Protein AF-A0A962T786-F1 (afdb_monomer_lite)

Structure (mmCIF, N/CA/C/O backbone):
data_AF-A0A962T786-F1
#
_entry.id   AF-A0A962T786-F1
#
loop_
_atom_site.group_PDB
_atom_site.id
_atom_site.type_symbol
_atom_site.label_atom_id
_atom_site.label_alt_id
_atom_site.label_comp_id
_atom_site.label_asym_id
_atom_site.label_entity_id
_atom_site.label_seq_id
_atom_site.pdbx_PDB_ins_code
_atom_site.Cartn_x
_atom_site.Cartn_y
_atom_site.Cartn_z
_atom_site.occupancy
_atom_site.B_iso_or_equiv
_atom_site.auth_seq_id
_atom_site.auth_comp_id
_atom_site.auth_asym_id
_atom_site.auth_atom_id
_atom_site.pdbx_PDB_model_num
ATOM 1 N N . MET A 1 1 ? -5.758 5.967 -31.162 1.00 47.50 1 MET A N 1
ATOM 2 C CA . MET A 1 1 ? -6.712 7.048 -30.849 1.00 47.50 1 MET A CA 1
ATOM 3 C C . MET A 1 1 ? -7.647 6.447 -29.820 1.00 47.50 1 MET A C 1
ATOM 5 O O . MET A 1 1 ? -8.356 5.519 -30.184 1.00 47.50 1 MET A O 1
ATOM 9 N N . LEU A 1 2 ? -7.515 6.816 -28.543 1.00 61.25 2 LEU A N 1
ATOM 10 C CA . LEU A 1 2 ? -8.457 6.356 -27.518 1.00 61.25 2 LEU A CA 1
ATOM 11 C C . LEU A 1 2 ? -9.846 6.877 -27.909 1.00 61.25 2 LEU A C 1
ATOM 13 O O . LEU A 1 2 ? -9.964 8.025 -28.340 1.00 61.25 2 LEU A O 1
ATOM 17 N N . ASP A 1 3 ? -10.851 6.008 -27.860 1.00 83.31 3 ASP A N 1
ATOM 18 C CA . ASP A 1 3 ? -12.242 6.372 -28.120 1.00 83.31 3 ASP A CA 1
ATOM 19 C C . ASP A 1 3 ? -12.666 7.397 -27.059 1.00 83.31 3 ASP A C 1
ATOM 21 O O . ASP A 1 3 ? -12.516 7.144 -25.864 1.00 83.31 3 ASP A O 1
ATOM 25 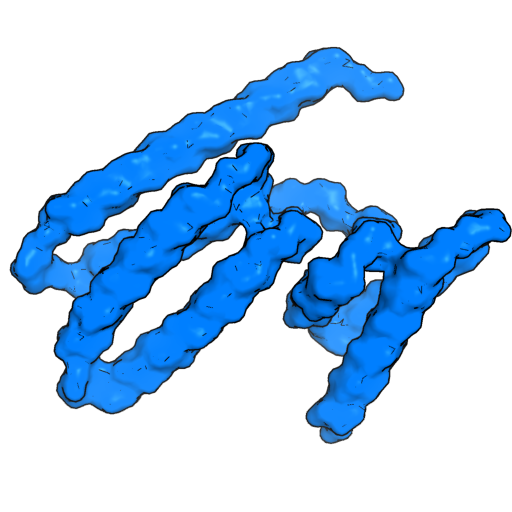N N . GLU A 1 4 ? -13.149 8.566 -27.480 1.00 84.38 4 GLU A N 1
ATOM 26 C CA . GLU A 1 4 ? -13.618 9.633 -26.582 1.00 84.38 4 GLU A CA 1
ATOM 27 C C . GLU A 1 4 ? -14.680 9.102 -25.605 1.00 84.38 4 GLU A C 1
ATOM 29 O O . GLU A 1 4 ? -14.729 9.502 -24.445 1.00 84.38 4 GLU A O 1
ATOM 34 N N . THR A 1 5 ? -15.451 8.106 -26.046 1.00 87.94 5 THR A N 1
ATOM 35 C CA . THR A 1 5 ? -16.419 7.378 -25.223 1.00 87.94 5 THR A CA 1
ATOM 36 C C . THR A 1 5 ? -15.743 6.578 -24.109 1.00 87.94 5 THR A C 1
ATOM 38 O O . THR A 1 5 ? -16.203 6.603 -22.972 1.00 87.94 5 THR A O 1
ATOM 41 N N . ALA A 1 6 ? -14.640 5.886 -24.410 1.00 88.12 6 ALA A N 1
ATOM 42 C CA . ALA A 1 6 ? -13.915 5.084 -23.427 1.00 88.12 6 ALA A CA 1
ATOM 43 C C . ALA A 1 6 ? -13.277 5.969 -22.349 1.00 88.12 6 ALA A C 1
ATOM 45 O O . ALA A 1 6 ? -13.349 5.639 -21.171 1.00 88.12 6 ALA A O 1
ATOM 46 N N . LEU A 1 7 ? -12.726 7.123 -22.740 1.00 87.38 7 LEU A N 1
ATOM 47 C CA . LEU A 1 7 ? -12.177 8.091 -21.790 1.00 87.38 7 LEU A CA 1
ATOM 48 C C . LEU A 1 7 ? -13.250 8.617 -20.824 1.00 87.38 7 LEU A C 1
ATOM 50 O O . LEU A 1 7 ? -13.008 8.688 -19.621 1.00 87.38 7 LEU A O 1
ATOM 54 N N . LEU A 1 8 ? -14.430 8.974 -21.341 1.00 91.62 8 LEU A N 1
ATOM 55 C CA . LEU A 1 8 ? -15.541 9.457 -20.516 1.00 91.62 8 LEU A CA 1
ATOM 56 C C . LEU A 1 8 ? -16.069 8.376 -19.564 1.00 91.62 8 LEU A C 1
ATOM 58 O O . LEU A 1 8 ? -16.400 8.685 -18.420 1.00 91.62 8 LEU A O 1
ATOM 62 N N . GLU A 1 9 ? -16.130 7.119 -20.006 1.00 89.19 9 GLU A N 1
ATOM 63 C CA . GLU A 1 9 ? -16.529 6.005 -19.141 1.00 89.19 9 GLU A CA 1
ATOM 64 C C . GLU A 1 9 ? -15.520 5.753 -18.016 1.00 89.19 9 GLU A C 1
ATOM 66 O O . GLU A 1 9 ? -15.944 5.579 -16.876 1.00 89.19 9 GLU A O 1
ATOM 71 N N . THR A 1 10 ? -14.212 5.803 -18.287 1.00 87.19 10 THR A N 1
ATOM 72 C CA . THR A 1 10 ? -13.186 5.682 -17.236 1.00 87.19 10 THR A CA 1
ATOM 73 C C . THR A 1 10 ? -13.285 6.827 -16.229 1.00 87.19 10 THR A C 1
ATOM 75 O O . THR A 1 10 ? -13.360 6.580 -15.034 1.00 87.19 10 THR A O 1
ATOM 78 N N . GLN A 1 11 ? -13.431 8.075 -16.687 1.00 88.12 11 GLN A N 1
ATOM 79 C CA . GLN A 1 11 ? -13.621 9.219 -15.781 1.00 88.12 11 GLN A CA 1
ATOM 80 C C . GLN A 1 11 ? -14.876 9.086 -14.909 1.00 88.12 11 GLN A C 1
ATOM 82 O O . GLN A 1 11 ? -14.883 9.495 -13.747 1.00 88.12 11 GLN A O 1
ATOM 87 N N . ARG A 1 12 ? -15.960 8.530 -15.468 1.00 92.00 12 ARG A N 1
ATOM 88 C CA . ARG A 1 12 ? -17.179 8.245 -14.707 1.00 92.00 12 ARG A CA 1
ATOM 89 C C . ARG A 1 12 ? -16.916 7.193 -13.629 1.00 92.00 12 ARG A C 1
ATOM 91 O O . ARG A 1 12 ? -17.396 7.371 -12.515 1.00 92.00 12 ARG A O 1
ATOM 98 N N . GLN A 1 13 ? -16.170 6.136 -13.949 1.00 89.06 13 GLN A N 1
ATOM 99 C CA . GLN A 1 13 ? -15.807 5.078 -13.001 1.00 89.06 13 GLN A CA 1
ATOM 100 C C . GLN A 1 13 ? -14.947 5.619 -11.855 1.00 89.06 13 GLN A C 1
ATOM 102 O O . GLN A 1 13 ? -15.317 5.409 -10.703 1.00 89.06 13 GLN A O 1
ATOM 107 N N . ASP A 1 14 ? -13.903 6.395 -12.154 1.00 88.38 14 ASP A N 1
ATOM 108 C CA . ASP A 1 14 ? -13.045 7.023 -11.137 1.00 88.38 14 ASP A CA 1
ATOM 109 C C . ASP A 1 14 ? -13.871 7.916 -10.194 1.00 88.38 14 ASP A C 1
ATOM 111 O O . ASP A 1 14 ? -13.716 7.904 -8.970 1.00 88.38 14 ASP A O 1
ATOM 115 N N . HIS A 1 15 ? -14.812 8.684 -10.759 1.00 90.50 15 HIS A N 1
ATOM 116 C CA . HIS A 1 15 ? -15.693 9.538 -9.970 1.00 90.50 15 HIS A CA 1
ATOM 117 C C . HIS A 1 15 ? -16.656 8.737 -9.082 1.00 90.50 15 HIS A C 1
ATOM 119 O O . HIS A 1 15 ? -16.878 9.099 -7.925 1.00 90.50 15 HIS A O 1
ATOM 125 N N . GLU A 1 16 ? -17.242 7.664 -9.611 1.00 92.50 16 GLU A N 1
ATOM 126 C CA . GLU A 1 16 ? -18.123 6.773 -8.852 1.00 92.50 16 GLU A CA 1
ATOM 127 C C . GLU A 1 16 ? -17.376 6.073 -7.716 1.00 92.50 16 GLU A C 1
ATOM 129 O O . GLU A 1 16 ? -17.917 5.964 -6.614 1.00 92.50 16 GLU A O 1
ATOM 134 N N . GLU A 1 17 ? -16.130 5.665 -7.949 1.00 91.06 17 GLU A N 1
ATOM 135 C CA . GLU A 1 17 ? -15.278 5.060 -6.932 1.00 91.06 17 GLU A CA 1
ATOM 136 C C . GLU A 1 17 ? -14.968 6.041 -5.796 1.00 91.06 17 GLU A C 1
ATOM 138 O O . GLU A 1 17 ? -15.142 5.705 -4.621 1.00 91.06 17 GLU A O 1
ATOM 143 N N . LEU A 1 18 ? -14.611 7.285 -6.131 1.00 92.56 18 LEU A N 1
ATOM 144 C CA . LEU A 1 18 ? -14.369 8.334 -5.142 1.00 92.56 18 LEU A CA 1
ATOM 145 C C . LEU A 1 18 ? -15.615 8.617 -4.288 1.00 92.56 18 LEU A C 1
ATOM 147 O O . LEU A 1 18 ? -15.516 8.768 -3.068 1.00 92.56 18 LEU A O 1
ATOM 151 N N . LEU A 1 19 ? -16.799 8.695 -4.905 1.00 94.00 19 LEU A N 1
ATOM 152 C CA . LEU A 1 19 ? -18.049 8.898 -4.168 1.00 94.00 19 LEU A CA 1
ATOM 153 C C . LEU A 1 19 ? -18.354 7.717 -3.240 1.00 94.00 19 LEU A C 1
ATOM 155 O O . LEU A 1 19 ? -18.699 7.937 -2.077 1.00 94.00 19 LEU A O 1
ATOM 159 N N . ALA A 1 20 ? -18.180 6.485 -3.726 1.00 94.12 20 ALA A N 1
ATOM 160 C CA . ALA A 1 20 ? -18.373 5.280 -2.927 1.00 94.12 20 ALA A CA 1
ATOM 161 C C . ALA A 1 20 ? -17.428 5.249 -1.715 1.00 94.12 20 ALA A C 1
ATOM 163 O O . ALA A 1 20 ? -17.876 5.004 -0.593 1.00 94.12 20 ALA A O 1
ATOM 164 N N . PHE A 1 21 ? -16.151 5.586 -1.920 1.00 95.25 21 PHE A N 1
ATOM 165 C CA . PHE A 1 21 ? -15.164 5.714 -0.851 1.00 95.25 21 PHE A CA 1
ATOM 166 C C . PHE A 1 21 ? -15.587 6.744 0.208 1.00 95.25 21 PHE A C 1
ATOM 168 O O . PHE A 1 21 ? -15.556 6.453 1.404 1.00 95.25 21 PHE A O 1
ATOM 175 N N . LEU A 1 22 ? -16.007 7.946 -0.201 1.00 94.94 22 LEU A N 1
ATOM 176 C CA . LEU A 1 22 ? -16.399 9.005 0.736 1.00 94.94 22 LEU A CA 1
ATOM 177 C C . LEU A 1 22 ? -17.644 8.633 1.553 1.00 94.94 22 LEU A C 1
ATOM 179 O O . LEU A 1 22 ? -17.698 8.910 2.758 1.00 94.94 22 LEU A O 1
ATOM 183 N N . ASP A 1 23 ? -18.631 8.003 0.916 1.00 96.12 23 ASP A N 1
ATOM 184 C CA . ASP A 1 23 ? -19.841 7.534 1.589 1.00 96.12 23 ASP A CA 1
ATOM 185 C C . ASP A 1 23 ? -19.519 6.428 2.605 1.00 96.12 23 ASP A C 1
ATOM 187 O O . ASP A 1 23 ? -19.984 6.484 3.752 1.00 96.12 23 ASP A O 1
ATOM 191 N N . GLU A 1 24 ? -18.673 5.465 2.233 1.00 96.69 24 GLU A N 1
ATOM 192 C CA . GLU A 1 24 ? -18.261 4.376 3.119 1.00 96.69 24 GLU A CA 1
ATOM 193 C C . GLU A 1 24 ? -17.377 4.869 4.272 1.00 96.69 24 GLU A C 1
ATOM 195 O O . GLU A 1 24 ? -17.592 4.481 5.427 1.00 96.69 24 GLU A O 1
ATOM 200 N N . LEU A 1 25 ? -16.448 5.791 4.009 1.00 95.88 25 LEU A N 1
ATOM 201 C CA . LEU A 1 25 ? -15.637 6.432 5.042 1.00 95.88 25 LEU A CA 1
ATOM 202 C C . LEU A 1 25 ? -16.524 7.140 6.066 1.00 95.88 25 LEU A C 1
ATOM 204 O O . LEU A 1 25 ? -16.367 6.956 7.276 1.00 95.88 25 LEU A O 1
ATOM 208 N N . ARG A 1 26 ? -17.506 7.917 5.598 1.00 95.12 26 ARG A N 1
ATOM 209 C CA . ARG A 1 26 ? -18.441 8.620 6.479 1.00 95.12 26 ARG A CA 1
ATOM 210 C C . ARG A 1 26 ? -19.269 7.649 7.317 1.00 95.12 26 ARG A C 1
ATOM 212 O O . ARG A 1 26 ? -19.426 7.886 8.517 1.00 95.12 26 ARG A O 1
ATOM 219 N N . ALA A 1 27 ? -19.792 6.584 6.715 1.00 95.62 27 ALA A N 1
ATOM 220 C CA . ALA A 1 27 ? -20.560 5.565 7.428 1.00 95.62 27 ALA A CA 1
ATOM 221 C C . ALA A 1 27 ? -19.706 4.867 8.501 1.00 95.62 27 ALA A C 1
ATOM 223 O O . ALA A 1 27 ? -20.137 4.726 9.648 1.00 95.62 27 ALA A O 1
ATOM 224 N N . THR A 1 28 ? -18.466 4.519 8.160 1.00 95.81 28 THR A N 1
ATOM 225 C CA . THR A 1 28 ? -17.508 3.861 9.058 1.00 95.81 28 THR A CA 1
ATOM 226 C C . THR A 1 28 ? -17.144 4.760 10.243 1.00 95.81 28 THR A C 1
ATOM 228 O O . THR A 1 28 ? -17.189 4.329 11.396 1.00 95.81 28 THR A O 1
ATOM 231 N N . VAL A 1 29 ? -16.882 6.050 10.005 1.00 93.12 29 VAL A N 1
ATOM 232 C CA . VAL A 1 29 ? -16.631 7.027 11.079 1.00 93.12 29 VAL A CA 1
ATOM 233 C C . VAL A 1 29 ? -17.862 7.207 11.974 1.00 93.12 29 VAL A C 1
ATOM 235 O O . VAL A 1 29 ? -17.733 7.258 13.198 1.00 93.12 29 VAL A O 1
ATOM 238 N N . GLN A 1 30 ? -19.070 7.261 11.404 1.00 93.00 30 GLN A N 1
ATOM 239 C CA . GLN A 1 30 ? -20.306 7.339 12.191 1.00 93.00 30 GLN A CA 1
ATOM 240 C C . GLN A 1 30 ? -20.503 6.104 13.077 1.00 93.00 30 GLN A C 1
ATOM 242 O O . GLN A 1 30 ? -20.899 6.245 14.235 1.00 93.00 30 GLN A O 1
ATOM 247 N N . GLN A 1 31 ? -20.180 4.913 12.570 1.00 91.50 31 GLN A N 1
ATOM 248 C CA . GLN A 1 31 ? -20.193 3.683 13.357 1.00 91.50 31 GLN A CA 1
ATOM 249 C C . GLN A 1 31 ? -19.178 3.746 14.505 1.00 91.50 31 GLN A C 1
ATOM 251 O O . GLN A 1 31 ? -19.528 3.418 15.638 1.00 91.50 31 GLN A O 1
ATOM 256 N N . ALA A 1 32 ? -17.960 4.232 14.245 1.00 90.50 32 ALA A N 1
ATOM 257 C CA . ALA A 1 32 ? -16.935 4.420 15.271 1.00 90.50 32 ALA A CA 1
ATOM 258 C C . ALA A 1 32 ? -17.402 5.365 16.391 1.00 90.50 32 ALA A C 1
ATOM 260 O O . ALA A 1 32 ? -17.228 5.070 17.573 1.00 90.50 32 ALA A O 1
ATOM 261 N N . MET A 1 33 ? -18.051 6.477 16.031 1.00 88.94 33 MET A N 1
ATOM 262 C CA . MET A 1 33 ? -18.606 7.441 16.990 1.00 88.94 33 MET A CA 1
ATOM 263 C C . MET A 1 33 ? -19.775 6.883 17.814 1.00 88.94 33 MET A C 1
ATOM 265 O O . MET A 1 33 ? -20.039 7.378 18.909 1.00 88.94 33 MET A O 1
ATOM 269 N N . ALA A 1 34 ? -20.490 5.885 17.292 1.00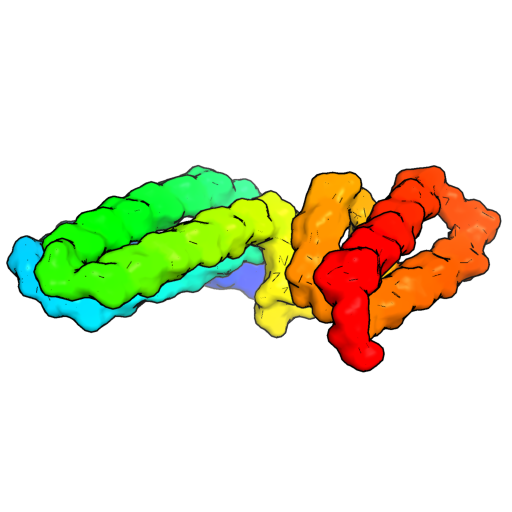 90.50 34 ALA A N 1
ATOM 270 C CA . ALA A 1 34 ? -21.632 5.258 17.952 1.00 90.50 34 ALA A CA 1
ATOM 271 C C . ALA A 1 34 ? -21.246 4.082 18.870 1.00 90.50 34 ALA A C 1
ATOM 273 O O . ALA A 1 34 ? -22.125 3.528 19.537 1.00 90.50 34 ALA A O 1
ATOM 274 N N . LEU A 1 35 ? -19.963 3.698 18.923 1.00 88.38 35 LEU A N 1
ATOM 275 C CA . LEU A 1 35 ? -19.487 2.615 19.784 1.00 88.38 35 LEU A CA 1
ATOM 276 C C . LEU A 1 35 ? -19.774 2.912 21.259 1.00 88.38 35 LEU A C 1
ATOM 278 O O . LEU A 1 35 ? -19.430 3.975 21.785 1.00 88.38 35 LEU A O 1
ATOM 282 N N . ARG A 1 36 ? -20.374 1.943 21.957 1.00 85.94 36 ARG A N 1
ATOM 283 C CA . ARG A 1 36 ? -20.627 2.058 23.395 1.00 85.94 36 ARG A CA 1
ATOM 284 C C . ARG A 1 36 ? -19.436 1.537 24.200 1.00 85.94 36 ARG A C 1
ATOM 286 O O . ARG A 1 36 ? -18.671 0.695 23.725 1.00 85.94 36 ARG A O 1
ATOM 293 N N . PRO A 1 37 ? -19.305 1.959 25.469 1.00 76.69 37 PRO A N 1
ATOM 294 C CA . PRO A 1 37 ? -18.423 1.279 26.406 1.00 76.69 37 PRO A CA 1
ATOM 295 C C . PRO A 1 37 ? -18.808 -0.207 26.502 1.00 76.69 37 PRO A C 1
ATOM 297 O O . PRO A 1 37 ? -19.963 -0.521 26.793 1.00 76.69 37 PRO A O 1
ATOM 300 N N . ASN A 1 38 ? -17.840 -1.104 26.293 1.00 77.38 38 ASN A N 1
ATOM 301 C CA . ASN A 1 38 ? -18.008 -2.568 26.268 1.00 77.38 38 ASN A CA 1
ATOM 302 C C . ASN A 1 38 ? -18.766 -3.133 25.050 1.00 77.38 38 ASN A C 1
ATOM 304 O O . ASN A 1 38 ? -19.403 -4.181 25.165 1.00 77.38 38 ASN A O 1
ATOM 308 N N . GLU A 1 39 ? -18.716 -2.466 23.893 1.00 85.06 39 GLU A N 1
ATOM 309 C CA . GLU A 1 39 ? -19.143 -3.097 22.638 1.00 85.06 39 GLU A CA 1
ATOM 310 C C . GLU A 1 39 ? -18.355 -4.401 22.393 1.00 85.06 39 GLU A C 1
ATOM 312 O O . GLU A 1 39 ? -17.192 -4.520 22.787 1.00 85.06 39 GLU A O 1
ATOM 317 N N . GLY A 1 40 ? -18.992 -5.399 21.775 1.00 83.62 40 GLY A N 1
ATOM 318 C CA . GLY A 1 40 ? -18.366 -6.703 21.549 1.00 83.62 40 GLY A CA 1
ATOM 319 C C . GLY A 1 40 ? -17.139 -6.608 20.637 1.00 83.62 40 GLY A C 1
ATOM 320 O O . GLY A 1 40 ? -17.158 -5.872 19.651 1.00 83.62 40 GLY A O 1
ATOM 321 N N . SER A 1 41 ? -16.094 -7.388 20.934 1.00 84.69 41 SER A N 1
ATOM 322 C CA . SER A 1 41 ? -14.828 -7.367 20.183 1.00 84.69 41 SER A CA 1
ATOM 323 C C . SER A 1 41 ? -15.012 -7.600 18.683 1.00 84.69 41 SER A C 1
ATOM 325 O O . SER A 1 41 ? -14.316 -6.978 17.893 1.00 84.69 41 SER A O 1
ATOM 327 N N . GLU A 1 42 ? -15.981 -8.424 18.276 1.00 88.50 42 GLU A N 1
ATOM 328 C CA . GLU A 1 42 ? -16.312 -8.656 16.862 1.00 88.50 42 GLU A CA 1
ATOM 329 C C . GLU A 1 42 ? -16.685 -7.359 16.129 1.00 88.50 42 GLU A C 1
ATOM 331 O O . GLU A 1 42 ? -16.209 -7.112 15.026 1.00 88.50 42 GLU A O 1
ATOM 336 N N . VAL A 1 43 ? -17.479 -6.488 16.762 1.00 90.94 43 VAL A N 1
ATOM 337 C CA . VAL A 1 43 ? -17.898 -5.204 16.174 1.00 90.94 43 VAL A CA 1
ATOM 338 C C . VAL A 1 43 ? -16.704 -4.264 16.028 1.00 90.94 43 VAL A C 1
ATOM 340 O O . VAL A 1 43 ? -16.571 -3.572 15.021 1.00 90.94 43 VAL A O 1
ATOM 343 N N . VAL A 1 44 ? -15.825 -4.247 17.031 1.00 91.56 44 VAL A N 1
ATOM 344 C CA . VAL A 1 44 ? -14.624 -3.402 17.043 1.00 91.56 44 VAL A CA 1
ATOM 345 C C . VAL A 1 44 ? -13.612 -3.866 15.992 1.00 91.56 44 VAL A C 1
ATOM 347 O O . VAL A 1 44 ? -13.036 -3.037 15.290 1.00 91.56 44 VAL A O 1
ATOM 350 N N . LEU A 1 45 ? -13.426 -5.179 15.845 1.00 91.31 45 LEU A N 1
ATOM 351 C CA . LEU A 1 45 ? -12.526 -5.759 14.848 1.00 91.31 45 LEU A CA 1
ATOM 352 C C . LEU A 1 45 ? -13.058 -5.578 13.421 1.00 91.31 45 LEU A C 1
ATOM 354 O O . LEU A 1 45 ? -12.283 -5.206 12.546 1.00 91.31 45 LEU A O 1
ATOM 358 N N . ALA A 1 46 ? -14.366 -5.731 13.200 1.00 93.75 46 ALA A N 1
ATOM 359 C CA . ALA A 1 46 ? -14.983 -5.445 11.904 1.00 93.75 46 ALA A CA 1
ATOM 360 C C . ALA A 1 46 ? -14.843 -3.963 11.515 1.00 93.75 46 ALA A C 1
ATOM 362 O O . ALA A 1 46 ? -14.571 -3.633 10.363 1.00 93.75 46 ALA A O 1
ATOM 363 N N . LEU A 1 47 ? -14.981 -3.050 12.483 1.00 95.31 47 LEU A N 1
ATOM 364 C CA . LEU A 1 47 ? -14.744 -1.626 12.248 1.00 95.31 47 LEU A CA 1
ATOM 365 C C . LEU A 1 47 ? -13.287 -1.353 11.849 1.00 95.31 47 LEU A C 1
ATOM 367 O O . LEU A 1 47 ? -13.045 -0.592 10.916 1.00 95.31 47 LEU A O 1
ATOM 371 N N . LYS A 1 48 ? -12.325 -1.980 12.534 1.00 95.00 48 LYS A N 1
ATOM 372 C CA . LYS A 1 48 ? -10.908 -1.906 12.165 1.00 95.00 48 LYS A CA 1
ATOM 373 C C . LYS A 1 48 ? -10.679 -2.415 10.744 1.00 95.00 48 LYS A C 1
ATOM 375 O O . LYS A 1 48 ? -9.973 -1.762 9.989 1.00 95.00 48 LYS A O 1
ATOM 380 N N . GLU A 1 49 ? -11.259 -3.556 10.378 1.00 96.06 49 GLU A N 1
ATOM 381 C CA . GLU A 1 49 ? -11.083 -4.150 9.046 1.00 96.06 49 GLU A CA 1
ATOM 382 C C . GLU A 1 49 ? -11.614 -3.225 7.945 1.00 96.06 49 GLU A C 1
ATOM 384 O O . GLU A 1 49 ? -10.945 -3.006 6.938 1.00 96.06 49 GLU A O 1
ATOM 389 N N . ASN A 1 50 ? -12.767 -2.593 8.177 1.00 97.00 50 ASN A N 1
ATOM 390 C CA . ASN A 1 50 ? -13.298 -1.580 7.266 1.00 97.00 50 ASN A CA 1
ATOM 391 C C . ASN A 1 50 ? -12.367 -0.370 7.134 1.00 97.00 50 ASN A C 1
ATOM 393 O O . ASN A 1 50 ? -12.184 0.134 6.031 1.00 97.00 50 ASN A O 1
ATOM 397 N N . LEU A 1 51 ? -11.765 0.090 8.232 1.00 97.56 51 LEU A N 1
ATOM 398 C CA . LEU A 1 51 ? -10.816 1.203 8.200 1.00 97.56 51 LEU A CA 1
ATOM 399 C C . LEU A 1 51 ? -9.523 0.849 7.458 1.00 97.56 51 LEU A C 1
ATOM 401 O O . LEU A 1 51 ? -9.057 1.663 6.668 1.00 97.56 51 LEU A O 1
ATOM 405 N N . ASP A 1 52 ? -8.973 -0.349 7.657 1.00 96.75 52 ASP A N 1
ATOM 406 C CA . ASP A 1 52 ? -7.787 -0.799 6.920 1.00 96.75 52 ASP A CA 1
ATOM 407 C C . ASP A 1 52 ? -8.076 -0.877 5.411 1.00 96.75 52 ASP A C 1
ATOM 409 O O . ASP A 1 52 ? -7.314 -0.340 4.608 1.00 96.75 52 ASP A O 1
ATOM 413 N N . ARG A 1 53 ? -9.232 -1.433 5.023 1.00 95.50 53 ARG A N 1
ATOM 414 C CA . ARG A 1 53 ? -9.685 -1.472 3.623 1.00 95.50 53 ARG A CA 1
ATOM 415 C C . ARG A 1 53 ? -9.886 -0.075 3.030 1.00 95.50 53 ARG A C 1
ATOM 417 O O . ARG A 1 53 ? -9.523 0.162 1.884 1.00 95.50 53 ARG A O 1
ATOM 424 N N . LEU A 1 54 ? -10.443 0.862 3.798 1.00 96.56 54 LEU A N 1
ATOM 425 C CA . LEU A 1 54 ? -10.590 2.256 3.365 1.00 96.56 54 LEU A CA 1
ATOM 426 C C . LEU A 1 54 ? -9.234 2.950 3.195 1.00 96.56 54 LEU A C 1
ATOM 428 O O . LEU A 1 54 ? -9.090 3.778 2.298 1.00 96.56 54 LEU A O 1
ATOM 432 N N . TYR A 1 55 ? -8.240 2.618 4.025 1.00 97.00 55 TYR A N 1
ATOM 433 C CA . TYR A 1 55 ? -6.878 3.109 3.830 1.00 97.00 55 TYR A CA 1
ATOM 434 C C . TYR A 1 55 ? -6.316 2.613 2.494 1.00 97.00 55 TYR A C 1
ATOM 436 O O . TYR A 1 55 ? -5.862 3.429 1.693 1.00 97.00 55 TYR A O 1
ATOM 444 N N . GLU A 1 56 ? -6.402 1.305 2.235 1.00 94.69 56 GLU A N 1
ATOM 445 C CA . GLU A 1 56 ? -5.956 0.677 0.984 1.00 94.69 56 GLU A CA 1
ATOM 446 C C . GLU A 1 56 ? -6.628 1.291 -0.240 1.00 94.69 56 GLU A C 1
ATOM 448 O O . GLU A 1 56 ? -5.942 1.728 -1.161 1.00 94.69 56 GLU A O 1
ATOM 453 N N . GLN A 1 57 ? -7.957 1.411 -0.217 1.00 93.75 57 GLN A N 1
ATOM 454 C CA . GLN A 1 57 ? -8.707 2.032 -1.304 1.00 93.75 57 GLN A CA 1
ATOM 455 C C . GLN A 1 57 ? -8.235 3.469 -1.543 1.00 93.75 57 GLN A C 1
ATOM 457 O O . GLN A 1 57 ? -7.942 3.849 -2.670 1.00 93.75 57 GLN A O 1
ATOM 462 N N . SER A 1 58 ? -8.075 4.260 -0.478 1.00 94.94 58 SER A N 1
ATOM 463 C CA . SER A 1 58 ? -7.631 5.651 -0.604 1.00 94.94 58 SER A CA 1
ATOM 464 C C . SER A 1 58 ? -6.212 5.818 -1.152 1.00 94.94 58 SER A C 1
ATOM 466 O O . SER A 1 58 ? -5.857 6.923 -1.548 1.00 94.94 58 SER A O 1
ATOM 468 N N . ALA A 1 59 ? -5.386 4.769 -1.129 1.00 93.38 59 ALA A N 1
ATOM 469 C CA . ALA A 1 59 ? -4.049 4.790 -1.713 1.00 93.38 59 ALA A CA 1
ATOM 470 C C . ALA A 1 59 ? -4.064 4.581 -3.236 1.00 93.38 59 ALA A C 1
ATOM 472 O O . ALA A 1 59 ? -3.147 5.051 -3.902 1.00 93.38 59 ALA A O 1
ATOM 473 N N . GLY A 1 60 ? -5.091 3.908 -3.769 1.00 89.31 60 GLY A N 1
ATOM 474 C CA . GLY A 1 60 ? -5.278 3.682 -5.208 1.00 89.31 60 GLY A CA 1
ATOM 475 C C . GLY A 1 60 ? -6.185 4.702 -5.906 1.00 89.31 60 GLY A C 1
ATOM 476 O O . GLY A 1 60 ? -6.281 4.694 -7.129 1.00 89.31 60 GLY A O 1
ATOM 477 N N . LEU A 1 61 ? -6.856 5.579 -5.153 1.00 90.19 61 LEU A N 1
ATOM 478 C CA . LEU A 1 61 ? -7.709 6.626 -5.717 1.00 90.19 61 LEU A CA 1
ATOM 479 C C . LEU A 1 61 ? -6.894 7.768 -6.343 1.00 90.19 61 LEU A C 1
ATOM 481 O O . LEU A 1 61 ? -5.788 8.089 -5.908 1.00 90.19 61 LEU A O 1
ATOM 485 N N . ALA A 1 62 ? -7.493 8.427 -7.335 1.00 82.94 62 ALA A N 1
ATOM 486 C CA . ALA A 1 62 ? -6.963 9.660 -7.907 1.00 82.94 62 ALA A CA 1
ATOM 487 C C . ALA A 1 62 ? -6.979 10.821 -6.890 1.00 82.94 62 ALA A C 1
ATOM 489 O O . ALA A 1 62 ? -7.857 10.889 -6.038 1.00 82.94 62 ALA A O 1
ATOM 490 N N . ASP A 1 63 ? -6.070 11.788 -7.065 1.00 84.06 63 ASP A N 1
ATOM 491 C CA . ASP A 1 63 ? -5.818 12.934 -6.170 1.00 84.06 63 ASP A CA 1
ATOM 492 C C . ASP A 1 63 ? -5.131 12.594 -4.828 1.00 84.06 63 ASP A C 1
ATOM 494 O O . ASP A 1 63 ? -4.852 11.450 -4.482 1.00 84.06 63 ASP A O 1
ATOM 498 N N . ASP A 1 64 ? -4.767 13.638 -4.073 1.00 87.06 64 ASP A N 1
ATOM 499 C CA . ASP A 1 64 ? -4.126 13.494 -2.765 1.00 87.06 64 ASP A CA 1
ATOM 500 C C . ASP A 1 64 ? -5.160 13.214 -1.664 1.00 87.06 64 ASP A C 1
ATOM 502 O O . ASP A 1 64 ? -5.987 14.062 -1.304 1.00 87.06 64 ASP A O 1
ATOM 506 N N . HIS A 1 65 ? -5.057 12.027 -1.070 1.00 91.56 65 HIS A N 1
ATOM 507 C CA . HIS A 1 6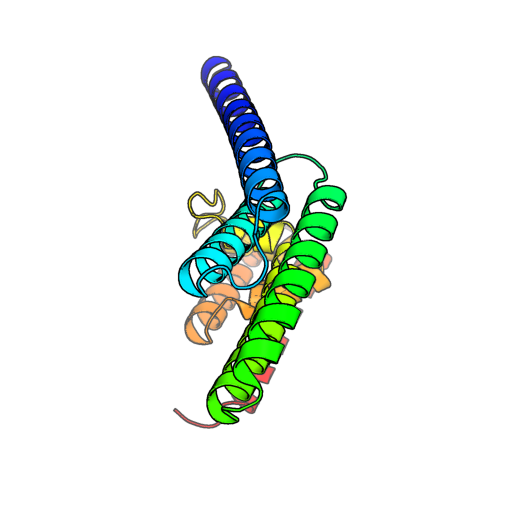5 ? -5.864 11.592 0.066 1.00 91.56 65 HIS A CA 1
ATOM 508 C C . HIS A 1 65 ? -5.076 11.457 1.374 1.00 91.56 65 HIS A C 1
ATOM 510 O O . HIS A 1 65 ? -5.594 10.897 2.345 1.00 91.56 65 HIS A O 1
ATOM 516 N N . GLY A 1 66 ? -3.869 12.023 1.467 1.00 91.69 66 GLY A N 1
ATOM 517 C CA . GLY A 1 66 ? -3.000 11.909 2.643 1.00 91.69 66 GLY A CA 1
ATOM 518 C C . GLY A 1 66 ? -3.653 12.363 3.957 1.00 91.69 66 GLY A C 1
ATOM 519 O O . GLY A 1 66 ? -3.380 11.805 5.025 1.00 91.69 66 GLY A O 1
ATOM 520 N N . GLY A 1 67 ? -4.571 13.335 3.888 1.00 93.00 67 GLY A N 1
ATOM 521 C CA . GLY A 1 67 ? -5.389 13.762 5.028 1.00 93.00 67 GLY A CA 1
ATOM 522 C C . GLY A 1 67 ? -6.367 12.684 5.515 1.00 93.00 67 GLY A C 1
ATOM 523 O O . GLY A 1 67 ? -6.442 12.427 6.716 1.00 93.00 67 GLY A O 1
ATOM 524 N N . ASN A 1 68 ? -7.069 12.017 4.592 1.00 93.44 68 ASN A N 1
ATOM 525 C CA . ASN A 1 68 ? -7.980 10.914 4.916 1.00 93.44 68 ASN A CA 1
ATOM 526 C C . ASN A 1 68 ? -7.202 9.707 5.445 1.00 93.44 68 ASN A C 1
ATOM 528 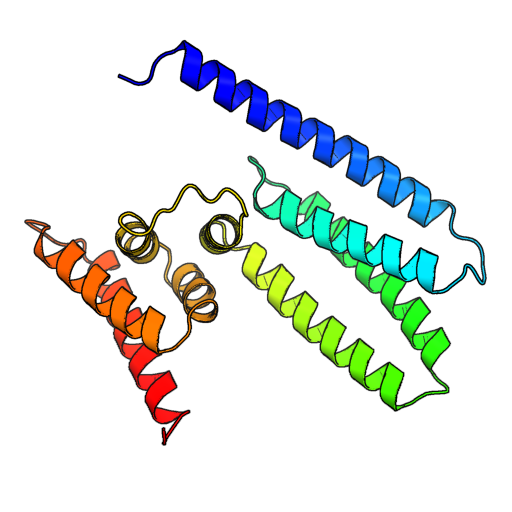O O . ASN A 1 68 ? -7.552 9.168 6.489 1.00 93.44 68 ASN A O 1
ATOM 532 N N . GLN A 1 69 ? -6.102 9.345 4.781 1.00 96.06 69 GLN A N 1
ATOM 533 C CA . GLN A 1 69 ? -5.206 8.264 5.198 1.00 96.06 69 GLN A CA 1
ATOM 534 C C . GLN A 1 69 ? -4.697 8.470 6.629 1.00 96.06 69 GLN A C 1
ATOM 536 O O . GLN A 1 69 ? -4.744 7.554 7.448 1.00 96.06 69 GLN A O 1
ATOM 541 N N . SER A 1 70 ? -4.257 9.688 6.958 1.00 95.19 70 SER A N 1
ATOM 542 C CA . SER A 1 70 ? -3.776 10.015 8.307 1.00 95.19 70 SER A CA 1
ATOM 543 C C . SER A 1 70 ? -4.895 9.907 9.349 1.00 95.19 70 SER A C 1
ATOM 545 O O . SER A 1 70 ? -4.695 9.305 10.400 1.00 95.19 70 SER A O 1
ATOM 547 N N . ALA A 1 71 ? -6.095 10.412 9.043 1.00 94.56 71 ALA A N 1
ATOM 548 C CA . ALA A 1 71 ? -7.248 10.306 9.939 1.00 94.56 71 ALA A CA 1
ATOM 549 C C . ALA A 1 71 ? -7.697 8.849 10.167 1.00 94.56 71 ALA A C 1
ATOM 551 O O . ALA A 1 71 ? -8.042 8.477 11.291 1.00 94.56 71 ALA A O 1
ATOM 552 N N . ILE A 1 72 ? -7.675 8.020 9.119 1.00 96.81 72 ILE A N 1
ATOM 553 C CA . ILE A 1 72 ? -7.972 6.585 9.201 1.00 96.81 72 ILE A CA 1
ATOM 554 C C . ILE A 1 72 ? -6.933 5.884 10.083 1.00 96.81 72 ILE A C 1
ATOM 556 O O . ILE A 1 72 ? -7.312 5.181 11.019 1.00 96.81 72 ILE A O 1
ATOM 560 N N . ALA A 1 73 ? -5.639 6.116 9.839 1.00 96.12 73 ALA A N 1
ATOM 561 C CA . ALA A 1 73 ? -4.558 5.516 10.619 1.00 96.12 73 ALA A CA 1
ATOM 562 C C . ALA A 1 73 ? -4.649 5.882 12.112 1.00 96.12 73 ALA A C 1
ATOM 564 O O . ALA A 1 73 ? -4.528 5.007 12.973 1.00 96.12 73 ALA A O 1
ATOM 565 N N . ASP A 1 74 ? -4.945 7.146 12.426 1.00 94.44 74 ASP A N 1
ATOM 566 C CA . ASP A 1 74 ? -5.155 7.602 13.802 1.00 94.44 74 ASP A CA 1
ATOM 567 C C . ASP A 1 74 ? -6.350 6.895 14.463 1.00 94.44 74 ASP A C 1
ATOM 569 O O . ASP A 1 74 ? -6.276 6.487 15.627 1.00 94.44 74 ASP A O 1
ATOM 573 N N . LEU A 1 75 ? -7.456 6.716 13.732 1.00 94.31 75 LEU A N 1
ATOM 574 C CA . LEU A 1 75 ? -8.645 6.042 14.250 1.00 94.31 75 LEU A CA 1
ATOM 575 C C . LEU A 1 75 ? -8.394 4.549 14.503 1.00 94.31 75 LEU A C 1
ATOM 577 O O . LEU A 1 75 ? -8.795 4.037 15.553 1.00 94.31 75 LEU A O 1
ATOM 581 N N . VAL A 1 76 ? -7.697 3.867 13.590 1.00 95.62 76 VAL A N 1
ATOM 582 C CA . VAL A 1 76 ? -7.277 2.468 13.769 1.00 95.62 76 VAL A CA 1
ATOM 583 C C . VAL A 1 76 ? -6.410 2.330 15.018 1.00 95.62 76 VAL A C 1
ATOM 585 O O . VAL A 1 76 ? -6.692 1.484 15.864 1.00 95.62 76 VAL A O 1
ATOM 588 N N . GLU A 1 77 ? -5.412 3.196 15.200 1.00 93.81 77 GLU A N 1
ATOM 589 C CA . GLU A 1 77 ? -4.538 3.169 16.379 1.00 93.81 77 GLU A CA 1
ATOM 590 C C . GLU A 1 77 ? -5.331 3.368 17.685 1.00 93.81 77 GLU A C 1
ATOM 592 O O . GLU A 1 77 ? -5.115 2.663 18.676 1.00 93.81 77 GLU A O 1
ATOM 597 N N . VAL A 1 78 ? -6.301 4.290 17.704 1.00 91.31 78 VAL A N 1
ATOM 598 C CA . VAL A 1 78 ? -7.183 4.493 18.866 1.00 91.31 78 VAL A CA 1
ATOM 599 C C . VAL A 1 78 ? -8.029 3.250 19.154 1.00 91.31 78 VAL A C 1
ATOM 601 O O . VAL A 1 78 ? -8.161 2.859 20.319 1.00 91.31 78 VAL A O 1
ATOM 604 N N . ILE A 1 79 ? -8.592 2.616 18.125 1.00 90.19 79 ILE A N 1
ATOM 605 C CA . ILE A 1 79 ? -9.366 1.378 18.261 1.00 90.19 79 ILE A CA 1
ATOM 606 C C . ILE A 1 79 ? -8.484 0.263 18.835 1.00 90.19 79 ILE A C 1
ATOM 608 O O . ILE A 1 79 ? -8.834 -0.334 19.857 1.00 90.19 79 ILE A O 1
ATOM 612 N N . MET A 1 80 ? -7.306 0.043 18.254 1.00 91.81 80 MET A N 1
ATOM 613 C CA . MET A 1 80 ? -6.406 -1.042 18.645 1.00 91.81 80 MET A CA 1
ATOM 614 C C . MET A 1 80 ? -5.873 -0.888 20.070 1.00 91.81 80 MET A C 1
ATOM 616 O O . MET A 1 80 ? -5.808 -1.871 20.808 1.00 91.81 80 MET A O 1
ATOM 620 N N . ARG A 1 81 ? -5.611 0.340 20.537 1.00 89.12 81 ARG A N 1
ATOM 621 C CA . ARG A 1 81 ? -5.269 0.586 21.952 1.00 89.12 81 ARG A CA 1
ATOM 622 C C . ARG A 1 81 ? -6.362 0.145 22.923 1.00 89.12 81 ARG A C 1
ATOM 624 O O . ARG A 1 81 ? -6.058 -0.238 24.052 1.00 89.12 81 ARG A O 1
ATOM 631 N N . ASN A 1 82 ? -7.633 0.233 22.534 1.00 86.94 82 ASN A N 1
ATOM 632 C CA . ASN A 1 82 ? -8.730 -0.244 23.375 1.00 86.94 82 ASN A CA 1
ATOM 633 C C . ASN A 1 82 ? -8.834 -1.773 23.353 1.00 86.94 82 ASN A C 1
ATOM 635 O O . ASN A 1 82 ? -9.046 -2.370 24.409 1.00 86.94 82 ASN A O 1
ATOM 639 N N . VAL A 1 83 ? -8.608 -2.399 22.194 1.00 89.44 83 VAL A N 1
ATOM 640 C CA . VAL A 1 83 ? -8.549 -3.864 22.060 1.00 89.44 83 VAL A CA 1
ATOM 641 C C . VAL A 1 83 ? -7.428 -4.446 22.929 1.00 89.44 83 VAL A C 1
ATOM 643 O O . VAL A 1 83 ? -7.673 -5.352 23.723 1.00 89.44 83 VAL A O 1
ATOM 646 N N . GLU A 1 84 ? -6.229 -3.865 22.881 1.00 90.00 84 GLU A N 1
ATOM 647 C CA . GLU A 1 84 ? -5.085 -4.302 23.696 1.00 90.00 84 GLU A CA 1
ATOM 648 C C . GLU A 1 84 ? -5.339 -4.206 25.200 1.00 90.00 84 GLU A C 1
ATOM 650 O O . GLU A 1 84 ? -4.960 -5.100 25.955 1.00 90.00 84 GLU A O 1
ATOM 655 N N . ARG A 1 85 ? -6.024 -3.150 25.659 1.00 87.44 85 ARG A N 1
ATOM 656 C CA . ARG A 1 85 ? -6.424 -3.036 27.071 1.00 87.44 85 ARG A CA 1
ATOM 657 C C . ARG A 1 85 ? -7.365 -4.163 27.486 1.00 87.44 85 ARG A C 1
ATOM 659 O O . ARG A 1 85 ? -7.247 -4.656 28.604 1.00 87.44 85 ARG A O 1
ATOM 666 N N . GLY A 1 86 ? -8.274 -4.570 26.600 1.00 86.06 86 GLY A N 1
ATOM 667 C CA . GLY A 1 86 ? -9.155 -5.719 26.817 1.00 86.06 86 GLY A CA 1
ATOM 668 C C . GLY A 1 86 ? -8.403 -7.053 26.860 1.00 86.06 86 GLY A C 1
ATOM 669 O O . GLY A 1 86 ? -8.802 -7.953 27.593 1.00 86.06 86 GLY A O 1
ATOM 670 N N . ALA A 1 87 ? -7.285 -7.154 26.137 1.00 88.69 87 ALA A N 1
ATOM 671 C CA . ALA A 1 87 ? -6.431 -8.338 26.076 1.00 88.69 87 ALA A CA 1
ATOM 672 C C . ALA A 1 87 ? -5.372 -8.417 27.194 1.00 88.69 87 ALA A C 1
ATOM 674 O O . ALA A 1 87 ? -4.655 -9.406 27.267 1.00 88.69 87 ALA A O 1
ATOM 675 N N . ALA A 1 88 ? -5.263 -7.431 28.096 1.00 83.25 88 ALA A N 1
ATOM 676 C CA . ALA A 1 88 ? -4.160 -7.322 29.066 1.00 83.25 88 ALA A CA 1
ATOM 677 C C . ALA A 1 88 ? -3.974 -8.531 30.018 1.00 83.25 88 ALA A C 1
ATOM 679 O O . ALA A 1 88 ? -2.930 -8.654 30.657 1.00 83.25 88 ALA A O 1
ATOM 680 N N . GLY A 1 89 ? -4.969 -9.418 30.131 1.00 88.56 89 GLY A N 1
ATOM 681 C CA . GLY A 1 89 ? -4.878 -10.678 30.880 1.00 88.56 89 GLY A CA 1
ATOM 682 C C . GLY A 1 89 ? -4.343 -11.874 30.080 1.00 88.56 89 GLY A C 1
ATOM 683 O O . GLY A 1 89 ? -4.130 -12.934 30.663 1.00 88.56 89 GLY A O 1
ATOM 684 N N . ASP A 1 90 ? -4.127 -11.714 28.776 1.00 94.44 90 ASP A N 1
ATOM 685 C CA . ASP A 1 90 ? -3.685 -12.745 27.841 1.00 94.44 90 ASP A CA 1
ATOM 686 C C . ASP A 1 90 ? -2.412 -12.280 27.115 1.00 94.44 90 ASP A C 1
ATOM 688 O O . ASP A 1 90 ? -2.439 -11.499 26.162 1.00 94.44 90 ASP A O 1
ATOM 692 N N . ALA A 1 91 ? -1.264 -12.767 27.588 1.00 92.81 91 ALA A N 1
ATOM 693 C CA . ALA A 1 91 ? 0.038 -12.387 27.046 1.00 92.81 91 ALA A CA 1
ATOM 694 C C . ALA A 1 91 ? 0.232 -12.815 25.582 1.00 92.81 91 ALA A C 1
ATOM 696 O O . ALA A 1 91 ? 0.969 -12.150 24.855 1.00 92.81 91 ALA A O 1
ATOM 697 N N . HIS A 1 92 ? -0.410 -13.905 25.149 1.00 94.38 92 HIS A N 1
ATOM 698 C CA . HIS A 1 92 ? -0.327 -14.346 23.761 1.00 94.38 92 HIS A CA 1
ATOM 699 C C . HIS A 1 92 ? -1.123 -13.401 22.859 1.00 94.38 92 HIS A C 1
ATOM 701 O O . HIS A 1 92 ? -0.576 -12.909 21.877 1.00 94.38 92 HIS A O 1
ATOM 707 N N . ALA A 1 93 ? -2.354 -13.055 23.248 1.00 92.56 93 ALA A N 1
ATOM 708 C CA . ALA A 1 93 ? -3.175 -12.102 22.502 1.00 92.56 93 ALA A CA 1
ATOM 709 C C . ALA A 1 93 ? -2.502 -10.723 22.371 1.00 92.56 93 ALA A C 1
ATOM 711 O O . ALA A 1 93 ? -2.523 -10.125 21.299 1.00 92.56 93 ALA A O 1
ATOM 712 N N . VAL A 1 94 ? -1.853 -10.224 23.429 1.00 93.56 94 VAL A N 1
ATOM 713 C CA . VAL A 1 94 ? -1.104 -8.954 23.372 1.00 93.56 94 VAL A CA 1
ATOM 714 C C . VAL A 1 94 ? 0.065 -9.019 22.382 1.00 93.56 94 VAL A C 1
ATOM 716 O O . VAL A 1 94 ? 0.314 -8.043 21.676 1.00 93.56 94 VAL A O 1
ATOM 719 N N . ALA A 1 95 ? 0.778 -10.147 22.309 1.00 93.88 95 ALA A N 1
ATOM 720 C CA . ALA A 1 95 ? 1.888 -10.315 21.372 1.00 93.88 95 ALA A CA 1
ATOM 721 C C . ALA A 1 95 ? 1.413 -10.332 19.907 1.00 93.88 95 ALA A C 1
ATOM 723 O O . ALA A 1 95 ? 2.008 -9.650 19.075 1.00 93.88 95 ALA A O 1
ATOM 724 N N . GLU A 1 96 ? 0.316 -11.034 19.611 1.00 94.94 96 GLU A N 1
ATOM 725 C CA . GLU A 1 96 ? -0.287 -11.058 18.269 1.00 94.94 96 GLU A CA 1
ATOM 726 C C . GLU A 1 96 ? -0.744 -9.658 17.832 1.00 94.94 96 GLU A C 1
ATOM 728 O O . GLU A 1 96 ? -0.456 -9.230 16.717 1.00 94.94 96 GLU A O 1
ATOM 733 N N . LEU A 1 97 ? -1.392 -8.900 18.726 1.00 93.62 97 LEU A N 1
ATOM 734 C CA . LEU A 1 97 ? -1.821 -7.523 18.443 1.00 93.62 97 LEU A CA 1
ATOM 735 C C . LEU A 1 97 ? -0.630 -6.594 18.167 1.00 93.62 97 LEU A C 1
ATOM 737 O O . LEU A 1 97 ? -0.706 -5.734 17.289 1.00 93.62 97 LEU A O 1
ATOM 741 N N . ALA A 1 98 ? 0.487 -6.778 18.876 1.00 93.19 98 ALA A N 1
ATOM 742 C CA . ALA A 1 98 ? 1.701 -6.005 18.633 1.00 93.19 98 ALA A CA 1
ATOM 743 C C . ALA A 1 98 ? 2.319 -6.319 17.260 1.00 93.19 98 ALA A C 1
ATOM 745 O O . ALA A 1 98 ? 2.696 -5.394 16.538 1.00 93.19 98 ALA A O 1
ATOM 746 N N . GLN A 1 99 ? 2.381 -7.599 16.878 1.00 95.25 99 GLN A N 1
ATOM 747 C CA . GLN A 1 99 ? 2.862 -8.013 15.558 1.00 95.25 99 GLN A CA 1
ATOM 748 C C . GLN A 1 99 ? 1.956 -7.480 14.441 1.00 95.25 99 GLN A C 1
ATOM 750 O O . GLN A 1 99 ? 2.434 -6.976 13.428 1.00 95.25 99 GLN A O 1
ATOM 755 N N . GLU A 1 100 ? 0.643 -7.551 14.640 1.00 95.19 100 GLU A N 1
ATOM 756 C CA . GLU A 1 100 ? -0.354 -7.054 13.697 1.00 95.19 100 GLU A CA 1
ATOM 757 C C . GLU A 1 100 ? -0.280 -5.527 13.529 1.00 95.19 100 GLU A C 1
ATOM 759 O O . GLU A 1 100 ? -0.376 -5.012 12.411 1.00 95.19 100 GLU A O 1
ATOM 764 N N . ARG A 1 101 ? -0.014 -4.788 14.614 1.00 94.56 101 ARG A N 1
ATOM 765 C CA . ARG A 1 101 ? 0.279 -3.348 14.561 1.00 94.56 101 ARG A CA 1
ATOM 766 C C . ARG A 1 101 ? 1.519 -3.043 13.727 1.00 94.56 101 ARG A C 1
ATOM 768 O O . ARG A 1 101 ? 1.467 -2.145 12.889 1.00 94.56 101 ARG A O 1
ATOM 775 N N . GLU A 1 102 ? 2.614 -3.766 13.947 1.00 95.19 102 GLU A N 1
ATOM 776 C CA . GLU A 1 102 ? 3.859 -3.571 13.198 1.00 95.19 102 GLU A CA 1
ATOM 777 C C . GLU A 1 102 ? 3.668 -3.872 11.706 1.00 95.19 102 GLU A C 1
ATOM 779 O O . GLU A 1 102 ? 4.017 -3.046 10.862 1.00 95.19 102 GLU A O 1
ATOM 784 N N . ALA A 1 103 ? 3.032 -5.001 11.383 1.00 94.81 103 ALA A N 1
ATOM 785 C CA . ALA A 1 103 ? 2.738 -5.387 10.006 1.00 94.81 103 ALA A CA 1
ATOM 786 C C . ALA A 1 103 ? 1.876 -4.336 9.290 1.00 94.81 103 ALA A C 1
ATOM 788 O O . ALA A 1 103 ? 2.195 -3.932 8.172 1.00 94.81 103 ALA A O 1
ATOM 789 N N . ARG A 1 104 ? 0.831 -3.825 9.953 1.00 95.88 104 ARG A N 1
ATOM 790 C CA . ARG A 1 104 ? -0.018 -2.765 9.393 1.00 95.88 104 ARG A CA 1
ATOM 791 C C . ARG A 1 104 ? 0.746 -1.463 9.178 1.00 95.88 104 ARG A C 1
ATOM 793 O O . ARG A 1 104 ? 0.550 -0.815 8.158 1.00 95.88 104 ARG A O 1
ATOM 800 N N . ALA A 1 105 ? 1.614 -1.071 10.110 1.00 95.00 105 ALA A N 1
ATOM 801 C CA . ALA A 1 105 ? 2.403 0.149 9.961 1.00 95.00 105 ALA A CA 1
ATOM 802 C C . ALA A 1 105 ? 3.318 0.080 8.728 1.00 95.00 105 ALA A C 1
ATOM 804 O O . ALA A 1 105 ? 3.393 1.046 7.969 1.00 95.00 105 ALA A O 1
ATOM 805 N N . VAL A 1 106 ? 3.957 -1.073 8.498 1.00 94.38 106 VAL A N 1
ATOM 806 C CA . VAL A 1 106 ? 4.751 -1.325 7.285 1.00 94.38 106 VAL A CA 1
ATOM 807 C C . VAL A 1 106 ? 3.864 -1.293 6.041 1.00 94.38 106 VAL A C 1
ATOM 809 O O . VAL A 1 106 ? 4.201 -0.610 5.078 1.00 94.38 106 VAL A O 1
ATOM 812 N N . HIS A 1 107 ? 2.713 -1.968 6.070 1.00 95.12 107 HIS A N 1
ATOM 813 C CA . HIS A 1 107 ? 1.762 -1.996 4.955 1.00 95.12 107 HIS A CA 1
ATOM 814 C C . HIS A 1 107 ? 1.284 -0.595 4.555 1.00 95.12 107 HIS A C 1
ATOM 816 O O . HIS A 1 107 ? 1.409 -0.193 3.402 1.00 95.12 107 HIS A O 1
ATOM 822 N N . PHE A 1 108 ? 0.838 0.207 5.523 1.00 96.19 108 PHE A N 1
ATOM 823 C CA . PHE A 1 108 ? 0.423 1.590 5.284 1.00 96.19 108 PHE A CA 1
ATOM 824 C C . PHE A 1 108 ? 1.578 2.446 4.767 1.00 96.19 108 PHE A C 1
ATOM 826 O O . PHE A 1 108 ? 1.382 3.268 3.878 1.00 96.19 108 PHE A O 1
ATOM 833 N N . GLN A 1 109 ? 2.796 2.251 5.279 1.00 94.44 109 GLN A N 1
ATOM 834 C CA . GLN A 1 109 ? 3.968 2.959 4.769 1.00 94.44 109 GLN A CA 1
ATOM 835 C C . GLN A 1 109 ? 4.258 2.612 3.303 1.00 94.44 109 GLN A C 1
ATOM 837 O O . GLN A 1 109 ? 4.611 3.506 2.536 1.00 94.44 109 GLN A O 1
ATOM 842 N N . LEU A 1 110 ? 4.113 1.343 2.918 1.00 94.94 110 LEU A N 1
ATOM 843 C CA . LEU A 1 110 ? 4.314 0.882 1.547 1.00 94.94 110 LEU A CA 1
ATOM 844 C C . LEU A 1 110 ? 3.275 1.480 0.590 1.00 94.94 110 LEU A C 1
ATOM 846 O O . LEU A 1 110 ? 3.649 1.997 -0.456 1.00 94.94 110 LEU A O 1
ATOM 850 N N . LEU A 1 111 ? 2.001 1.509 0.983 1.00 95.50 111 LEU A N 1
ATOM 851 C CA . LEU A 1 111 ? 0.906 2.071 0.179 1.00 95.50 111 LEU A CA 1
ATOM 852 C C . LEU A 1 111 ? 1.024 3.577 -0.093 1.00 95.50 111 LEU A C 1
ATOM 854 O O . LEU A 1 111 ? 0.325 4.107 -0.948 1.00 95.50 111 LEU A O 1
ATOM 858 N N . ARG A 1 112 ? 1.921 4.289 0.597 1.00 93.31 112 ARG A N 1
ATOM 859 C CA . ARG A 1 112 ? 2.202 5.703 0.300 1.00 93.31 112 ARG A CA 1
ATOM 860 C C . ARG A 1 112 ? 3.036 5.904 -0.961 1.00 93.31 112 ARG A C 1
ATOM 862 O O . ARG A 1 112 ? 3.168 7.043 -1.406 1.00 93.31 112 ARG A O 1
ATOM 869 N N . PHE A 1 113 ? 3.636 4.844 -1.494 1.00 94.19 113 PHE A N 1
ATOM 870 C CA . PHE A 1 113 ? 4.314 4.880 -2.781 1.00 94.19 113 PHE A CA 1
ATOM 871 C C . PHE A 1 113 ? 3.296 4.570 -3.887 1.00 94.19 113 PHE A C 1
ATOM 873 O O . PHE A 1 113 ? 2.761 3.459 -3.881 1.00 94.19 113 PHE A O 1
ATOM 880 N N . PRO A 1 114 ? 3.033 5.498 -4.829 1.00 92.31 114 PRO A N 1
ATOM 881 C CA . PRO A 1 114 ? 2.042 5.300 -5.888 1.00 92.31 114 PRO A CA 1
ATOM 882 C C . PRO A 1 114 ? 2.219 3.987 -6.651 1.00 92.31 114 PRO A C 1
ATOM 884 O O . PRO A 1 114 ? 1.267 3.230 -6.791 1.00 92.31 114 PRO A O 1
ATOM 887 N N . LEU A 1 115 ? 3.453 3.643 -7.031 1.00 94.12 115 LEU A N 1
ATOM 888 C CA . LEU A 1 115 ? 3.718 2.386 -7.728 1.00 94.12 115 LEU A CA 1
ATOM 889 C C . LEU A 1 115 ? 3.361 1.156 -6.885 1.00 94.12 115 LEU A C 1
ATOM 891 O O . LEU A 1 115 ? 2.911 0.149 -7.417 1.00 94.12 115 LEU A O 1
ATOM 895 N N . VAL A 1 116 ? 3.568 1.206 -5.569 1.00 95.69 116 VAL A N 1
ATOM 896 C CA . VAL A 1 116 ? 3.203 0.091 -4.685 1.00 95.69 116 VAL A CA 1
ATOM 897 C C . VAL A 1 116 ? 1.688 -0.017 -4.551 1.00 95.69 116 VAL A C 1
ATOM 899 O O . VAL A 1 116 ? 1.165 -1.129 -4.601 1.00 95.69 116 VAL A O 1
ATOM 902 N N . ALA A 1 117 ? 0.988 1.112 -4.416 1.00 94.12 117 ALA A N 1
ATOM 903 C CA . ALA A 1 117 ? -0.470 1.133 -4.410 1.00 94.12 117 ALA A CA 1
ATOM 904 C C . ALA A 1 117 ? -1.036 0.544 -5.713 1.00 94.12 117 ALA A C 1
ATOM 906 O O . ALA A 1 117 ? -1.874 -0.353 -5.653 1.00 94.12 117 ALA A O 1
ATOM 907 N N . ASP A 1 118 ? -0.496 0.945 -6.868 1.00 93.19 118 ASP A N 1
ATOM 908 C CA . ASP A 1 118 ? -0.894 0.418 -8.176 1.00 93.19 118 ASP A CA 1
ATOM 909 C C . ASP A 1 118 ? -0.638 -1.086 -8.297 1.00 93.19 118 ASP A C 1
ATOM 911 O O . ASP A 1 118 ? -1.498 -1.816 -8.783 1.00 93.19 118 ASP A O 1
ATOM 915 N N . LEU A 1 119 ? 0.521 -1.582 -7.848 1.00 93.94 119 LEU A N 1
ATOM 916 C CA . LEU A 1 119 ? 0.863 -3.009 -7.917 1.00 93.94 119 LEU A CA 1
ATOM 917 C C . LEU A 1 119 ? -0.015 -3.883 -7.014 1.00 93.94 119 LEU A C 1
ATOM 919 O O . LEU A 1 119 ? -0.275 -5.040 -7.345 1.00 93.94 119 LEU A O 1
ATOM 923 N N . LEU A 1 120 ? -0.449 -3.354 -5.869 1.00 92.06 120 LEU A N 1
ATOM 924 C CA . LEU A 1 120 ? -1.317 -4.064 -4.927 1.00 92.06 120 LEU A CA 1
ATOM 925 C C . LEU A 1 120 ? -2.806 -3.912 -5.260 1.00 92.06 120 LEU A C 1
ATOM 927 O O . LEU A 1 120 ? -3.631 -4.638 -4.701 1.00 92.06 120 LEU A O 1
ATOM 931 N N . HIS A 1 121 ? -3.160 -3.002 -6.169 1.00 89.06 121 HIS A N 1
ATOM 932 C CA . HIS A 1 121 ? -4.543 -2.779 -6.548 1.00 89.06 121 HIS A CA 1
ATOM 933 C C . HIS A 1 121 ? -5.133 -4.020 -7.253 1.00 89.06 121 HIS A C 1
ATOM 935 O O . HIS A 1 121 ? -4.542 -4.522 -8.214 1.00 89.06 121 HIS A O 1
ATOM 941 N N . PRO A 1 122 ? -6.331 -4.510 -6.864 1.00 85.62 122 PRO A N 1
ATOM 942 C CA . PRO A 1 122 ? -6.951 -5.694 -7.480 1.00 85.62 122 PRO A CA 1
ATOM 943 C C . PRO A 1 122 ? -7.198 -5.567 -8.988 1.00 85.62 122 PRO A C 1
ATOM 945 O O . PRO A 1 122 ? -7.311 -6.567 -9.698 1.00 85.62 122 PRO A O 1
ATOM 948 N N . HIS A 1 123 ? -7.305 -4.329 -9.467 1.00 85.25 123 HIS A N 1
ATOM 949 C CA . HIS A 1 123 ? -7.480 -3.979 -10.872 1.00 85.25 123 HIS A CA 1
ATOM 950 C C . HIS A 1 123 ? -6.281 -3.185 -11.400 1.00 85.25 123 HIS A C 1
ATOM 952 O O . HIS A 1 123 ? -6.469 -2.243 -12.164 1.00 85.25 123 HIS A O 1
ATOM 958 N N . SER A 1 124 ? -5.066 -3.519 -10.944 1.00 88.31 124 SER A N 1
ATOM 959 C CA . SER A 1 124 ? -3.832 -2.895 -11.425 1.00 88.31 124 SER A CA 1
ATOM 960 C C . SER A 1 124 ? -3.790 -2.856 -12.952 1.00 88.31 124 SER A C 1
ATOM 962 O O . SER A 1 124 ? -4.084 -3.851 -13.620 1.00 88.31 124 SER A O 1
ATOM 964 N N . LEU A 1 125 ? -3.411 -1.701 -13.495 1.00 87.56 125 LEU A N 1
ATOM 965 C CA . LEU A 1 125 ? -3.200 -1.518 -14.930 1.00 87.56 125 LEU A CA 1
ATOM 966 C C . LEU A 1 125 ? -1.767 -1.868 -15.356 1.00 87.56 125 LEU A C 1
ATOM 968 O O . LEU A 1 125 ? -1.474 -1.843 -16.547 1.00 87.56 125 LEU A O 1
ATOM 972 N N . ILE A 1 126 ? -0.886 -2.194 -14.402 1.00 93.75 126 ILE A N 1
ATOM 973 C CA . ILE A 1 126 ? 0.484 -2.630 -14.673 1.00 93.75 126 ILE A CA 1
ATOM 974 C C . ILE A 1 126 ? 0.449 -4.132 -14.940 1.00 93.75 126 ILE A C 1
ATOM 976 O O . ILE A 1 126 ? 0.401 -4.948 -14.017 1.00 93.75 126 ILE A O 1
ATOM 980 N N . ASP A 1 127 ? 0.449 -4.499 -16.216 1.00 92.06 127 ASP A N 1
ATOM 981 C CA . ASP A 1 127 ? 0.544 -5.896 -16.613 1.00 92.06 127 ASP A CA 1
ATOM 982 C C . ASP A 1 127 ? 1.993 -6.420 -16.556 1.00 92.06 127 ASP A C 1
ATOM 984 O O . ASP A 1 127 ? 2.937 -5.721 -16.177 1.00 92.06 127 ASP A O 1
ATOM 988 N N . ALA A 1 128 ? 2.175 -7.698 -16.894 1.00 89.62 128 ALA A N 1
ATOM 989 C CA . ALA A 1 128 ? 3.484 -8.341 -16.838 1.00 89.62 128 ALA A CA 1
ATOM 990 C C . ALA A 1 128 ? 4.510 -7.718 -17.804 1.00 89.62 128 ALA A C 1
ATOM 992 O O . ALA A 1 128 ? 5.697 -7.686 -17.475 1.00 89.62 128 ALA A O 1
ATOM 993 N N . ASP A 1 129 ? 4.068 -7.221 -18.963 1.00 91.19 129 ASP A N 1
ATOM 994 C CA . ASP A 1 129 ? 4.949 -6.623 -19.970 1.00 91.19 129 ASP A CA 1
ATOM 995 C C . ASP A 1 129 ? 5.335 -5.183 -19.576 1.00 91.19 129 ASP A C 1
ATOM 997 O O . ASP A 1 129 ? 6.454 -4.737 -19.858 1.00 91.19 129 ASP A O 1
ATOM 1001 N N . ASP A 1 130 ? 4.452 -4.485 -18.856 1.00 95.31 130 ASP A N 1
ATOM 1002 C CA . ASP A 1 130 ? 4.655 -3.118 -18.372 1.00 95.31 130 ASP A CA 1
ATOM 1003 C C . ASP A 1 130 ? 5.317 -3.034 -16.982 1.00 95.31 130 ASP A C 1
ATOM 1005 O O . ASP A 1 130 ? 5.793 -1.967 -16.574 1.00 95.31 130 ASP A O 1
ATOM 1009 N N . LEU A 1 131 ? 5.434 -4.146 -16.251 1.00 96.25 131 LEU A N 1
ATOM 1010 C CA . LEU A 1 131 ? 6.019 -4.173 -14.907 1.00 96.25 131 LEU A CA 1
ATOM 1011 C C . LEU A 1 131 ? 7.477 -3.686 -14.878 1.00 96.25 131 LEU A C 1
ATOM 1013 O O . LEU A 1 131 ? 7.834 -2.789 -14.108 1.00 96.25 131 LEU A O 1
ATOM 1017 N N . ALA A 1 132 ? 8.333 -4.264 -15.723 1.00 96.50 132 ALA A N 1
ATOM 1018 C CA . ALA A 1 132 ? 9.745 -3.899 -15.800 1.00 96.50 132 ALA A CA 1
ATOM 1019 C C . ALA A 1 132 ? 9.966 -2.417 -16.174 1.00 96.50 132 ALA A C 1
ATOM 1021 O O . ALA A 1 132 ? 10.693 -1.737 -15.441 1.00 96.50 132 ALA A O 1
ATOM 1022 N N . PRO A 1 133 ? 9.361 -1.864 -17.248 1.00 96.06 133 PRO A N 1
ATOM 1023 C CA . PRO A 1 133 ? 9.528 -0.447 -17.568 1.00 96.06 133 PRO A CA 1
ATOM 1024 C C . PRO A 1 133 ? 8.952 0.485 -16.489 1.00 96.06 133 PRO A C 1
ATOM 1026 O O . PRO A 1 133 ? 9.544 1.541 -16.244 1.00 96.06 133 PRO A O 1
ATOM 1029 N N . SER A 1 134 ? 7.875 0.092 -15.798 1.00 97.00 134 SER A N 1
ATOM 1030 C CA . SER A 1 134 ? 7.302 0.866 -14.683 1.00 97.00 134 SER A CA 1
ATOM 1031 C C . SER A 1 134 ? 8.286 0.971 -13.513 1.00 97.00 134 SER A C 1
ATOM 1033 O O . SER A 1 134 ? 8.605 2.067 -13.052 1.00 97.00 134 SER A O 1
ATOM 1035 N N . LEU A 1 135 ? 8.875 -0.155 -13.100 1.00 97.38 135 LEU A N 1
ATOM 1036 C CA . LEU A 1 135 ? 9.873 -0.205 -12.026 1.00 97.38 135 LEU A CA 1
ATOM 1037 C C . LEU A 1 135 ? 11.183 0.511 -12.385 1.00 97.38 135 LEU A C 1
ATOM 1039 O O . LEU A 1 135 ? 11.800 1.148 -11.531 1.00 97.38 135 LEU A O 1
ATOM 1043 N N . LEU A 1 136 ? 11.610 0.440 -13.648 1.00 97.62 136 LEU A N 1
ATOM 1044 C CA . LEU A 1 136 ? 12.802 1.142 -14.135 1.00 97.62 136 LEU A CA 1
ATOM 1045 C C . LEU A 1 136 ? 12.620 2.663 -14.216 1.00 97.62 136 LEU A C 1
ATOM 1047 O O . LEU A 1 136 ? 13.614 3.391 -14.189 1.00 97.62 136 LEU A O 1
ATOM 1051 N N . SER A 1 137 ? 11.375 3.131 -14.306 1.00 96.44 137 SER A N 1
ATOM 1052 C CA . SER A 1 137 ? 11.020 4.554 -14.353 1.00 96.44 137 SER A CA 1
ATOM 1053 C C . SER A 1 137 ? 10.746 5.151 -12.968 1.00 96.44 137 SER A C 1
ATOM 1055 O O . SER A 1 137 ? 10.655 6.372 -12.835 1.00 96.44 137 SER A O 1
ATOM 1057 N N . ALA A 1 138 ? 10.633 4.310 -11.939 1.00 97.25 138 ALA A N 1
ATOM 1058 C CA . ALA A 1 138 ? 10.348 4.721 -10.572 1.00 97.25 138 ALA A CA 1
ATOM 1059 C C . ALA A 1 138 ? 11.522 5.459 -9.912 1.00 97.25 138 ALA A C 1
ATOM 1061 O O . ALA A 1 138 ? 12.691 5.345 -10.304 1.00 97.25 138 ALA A O 1
ATOM 1062 N N . SER A 1 139 ? 11.220 6.176 -8.828 1.00 97.12 139 SER A N 1
ATOM 1063 C CA . SER A 1 139 ? 12.268 6.719 -7.962 1.00 97.12 139 SER A CA 1
ATOM 1064 C C . SER A 1 139 ? 13.049 5.599 -7.252 1.00 97.12 139 SER A C 1
ATOM 1066 O O . SER A 1 139 ? 12.594 4.462 -7.134 1.00 97.12 139 SER A O 1
ATOM 1068 N N . ALA A 1 140 ? 14.242 5.911 -6.736 1.00 97.25 140 ALA A N 1
ATOM 1069 C CA . ALA A 1 140 ? 15.056 4.934 -6.005 1.00 97.25 140 ALA A CA 1
ATOM 1070 C C . ALA A 1 140 ? 14.342 4.364 -4.765 1.00 97.25 140 ALA A C 1
ATOM 1072 O O . ALA A 1 140 ? 14.453 3.171 -4.475 1.00 97.25 140 ALA A O 1
ATOM 1073 N N . GLU A 1 141 ? 13.635 5.226 -4.032 1.00 97.06 141 GLU A N 1
ATOM 1074 C CA . GLU A 1 141 ? 12.907 4.868 -2.812 1.00 97.06 141 GLU A CA 1
ATOM 1075 C C . GLU A 1 141 ? 11.674 4.024 -3.136 1.00 97.06 141 GLU A C 1
ATOM 1077 O O . GLU A 1 141 ? 11.463 2.980 -2.524 1.00 97.06 141 GLU A O 1
ATOM 1082 N N . GLU A 1 142 ? 10.920 4.423 -4.156 1.00 97.12 142 GLU A N 1
ATOM 1083 C CA . GLU A 1 142 ? 9.737 3.700 -4.621 1.00 97.12 142 GLU A CA 1
ATOM 1084 C C . GLU A 1 142 ? 10.085 2.319 -5.185 1.00 97.12 142 GLU A C 1
ATOM 1086 O O . GLU A 1 142 ? 9.433 1.336 -4.841 1.00 97.12 142 GLU A O 1
ATOM 1091 N N . LEU A 1 143 ? 11.178 2.201 -5.949 1.00 98.12 143 LEU A N 1
ATOM 1092 C CA . LEU A 1 143 ? 11.687 0.898 -6.376 1.00 98.12 143 LEU A CA 1
ATOM 1093 C C . LEU A 1 143 ? 12.069 0.030 -5.169 1.00 98.12 143 LEU A C 1
ATOM 1095 O O . LEU A 1 143 ? 11.746 -1.152 -5.133 1.00 98.12 143 LEU A O 1
ATOM 1099 N N . ALA A 1 144 ? 12.740 0.595 -4.159 1.00 97.06 144 ALA A N 1
ATOM 1100 C CA . ALA A 1 144 ? 13.096 -0.161 -2.956 1.00 97.06 144 ALA A CA 1
ATOM 1101 C C . ALA A 1 144 ? 11.858 -0.663 -2.194 1.00 97.06 144 ALA A C 1
ATOM 1103 O O . ALA A 1 144 ? 11.896 -1.751 -1.617 1.00 97.06 144 ALA A O 1
ATOM 1104 N N . ALA A 1 145 ? 10.777 0.117 -2.183 1.00 97.00 145 ALA A N 1
ATOM 1105 C CA . ALA A 1 145 ? 9.500 -0.286 -1.612 1.00 97.00 145 ALA A CA 1
ATOM 1106 C C . ALA A 1 145 ? 8.864 -1.425 -2.425 1.00 97.00 145 ALA A C 1
ATOM 1108 O O . ALA A 1 145 ? 8.569 -2.477 -1.863 1.00 97.00 145 ALA A O 1
ATOM 1109 N N . ALA A 1 146 ? 8.754 -1.268 -3.746 1.00 97.25 146 ALA A N 1
ATOM 1110 C CA . ALA A 1 146 ? 8.140 -2.259 -4.629 1.00 97.25 146 ALA A CA 1
ATOM 1111 C C . ALA A 1 146 ? 8.879 -3.607 -4.641 1.00 97.25 146 ALA A C 1
ATOM 1113 O O . ALA A 1 146 ? 8.242 -4.656 -4.641 1.00 97.25 146 ALA A O 1
ATOM 1114 N N . LEU A 1 147 ? 10.217 -3.613 -4.579 1.00 96.88 147 LEU A N 1
ATOM 1115 C CA . LEU A 1 147 ? 10.998 -4.858 -4.566 1.00 96.88 147 LEU A CA 1
ATOM 1116 C C . LEU A 1 147 ? 10.700 -5.764 -3.358 1.00 96.88 147 LEU A C 1
ATOM 1118 O O . LEU A 1 147 ? 10.968 -6.960 -3.432 1.00 96.88 147 LEU A O 1
ATOM 1122 N N . GLN A 1 148 ? 10.138 -5.228 -2.269 1.00 94.56 148 GLN A N 1
ATOM 1123 C CA . GLN A 1 148 ? 9.751 -6.017 -1.092 1.00 94.56 148 GLN A CA 1
ATOM 1124 C C . GLN A 1 148 ? 8.505 -6.884 -1.326 1.00 94.56 148 GLN A C 1
ATOM 1126 O O . GLN A 1 148 ? 8.246 -7.782 -0.529 1.00 94.56 14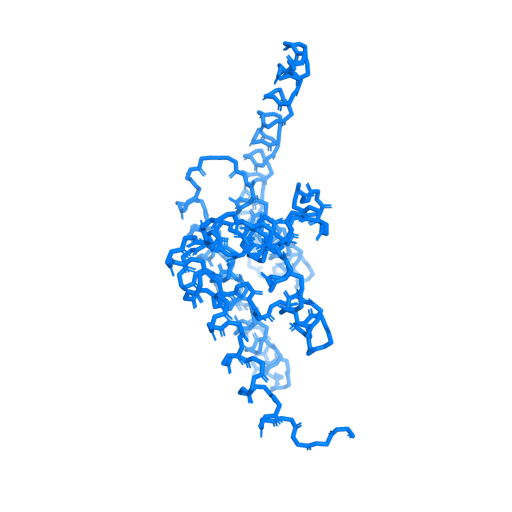8 GLN A O 1
ATOM 1131 N N . LEU A 1 149 ? 7.744 -6.626 -2.395 1.00 94.06 149 LEU A N 1
ATOM 1132 C CA . LEU A 1 149 ? 6.515 -7.355 -2.723 1.00 94.06 149 LEU A CA 1
ATOM 1133 C C . LEU A 1 149 ? 6.776 -8.688 -3.434 1.00 94.06 149 LEU A C 1
ATOM 1135 O O . LEU A 1 149 ? 5.875 -9.517 -3.530 1.00 94.06 149 LEU A O 1
ATOM 1139 N N . PHE A 1 150 ? 7.989 -8.882 -3.951 1.00 95.38 150 PHE A N 1
ATOM 1140 C CA . PHE A 1 150 ? 8.331 -10.005 -4.814 1.00 95.38 150 PHE A CA 1
ATOM 1141 C C . PHE A 1 150 ? 9.210 -11.019 -4.086 1.00 95.38 150 PHE A C 1
ATOM 1143 O O . PHE A 1 150 ? 10.134 -10.665 -3.348 1.00 95.38 150 PHE A O 1
ATOM 1150 N N . ASP A 1 151 ? 8.960 -12.299 -4.342 1.00 95.25 151 ASP A N 1
ATOM 1151 C CA . ASP A 1 151 ? 9.859 -13.365 -3.916 1.00 95.25 151 ASP A CA 1
ATOM 1152 C C . ASP A 1 151 ? 11.133 -13.423 -4.782 1.00 95.25 151 ASP A C 1
ATOM 1154 O O . ASP A 1 151 ? 11.278 -12.742 -5.798 1.00 95.25 151 ASP A O 1
ATOM 1158 N N . LEU A 1 152 ? 12.099 -14.255 -4.384 1.00 95.31 152 LEU A N 1
ATOM 1159 C CA . LEU A 1 152 ? 13.383 -14.341 -5.079 1.00 95.31 152 LEU A CA 1
ATOM 1160 C C . LEU A 1 152 ? 13.256 -14.805 -6.543 1.00 95.31 152 LEU A C 1
ATOM 1162 O O . LEU A 1 152 ? 14.018 -14.331 -7.387 1.00 95.31 152 LEU A O 1
ATOM 1166 N N . ALA A 1 153 ? 12.321 -15.707 -6.849 1.00 95.19 153 ALA A N 1
ATOM 1167 C CA . ALA A 1 153 ? 12.125 -16.212 -8.206 1.00 95.19 153 ALA A CA 1
ATOM 1168 C C . ALA A 1 153 ? 11.512 -15.131 -9.105 1.00 95.19 153 ALA A C 1
ATOM 1170 O O . ALA A 1 153 ? 11.987 -14.908 -10.220 1.00 95.19 153 ALA A O 1
ATOM 1171 N N . GLN A 1 154 ? 10.517 -14.409 -8.589 1.00 96.06 154 GLN A N 1
ATOM 1172 C CA . GLN A 1 154 ? 9.920 -13.250 -9.245 1.00 96.06 154 GLN A CA 1
ATOM 1173 C C . GLN A 1 154 ? 10.951 -12.139 -9.466 1.00 96.06 154 GLN A C 1
ATOM 1175 O O . GLN A 1 154 ? 11.010 -11.567 -10.550 1.00 96.06 154 GLN A O 1
ATOM 1180 N N . LEU A 1 155 ? 11.820 -11.868 -8.489 1.00 97.19 155 LEU A N 1
ATOM 1181 C CA . LEU A 1 155 ? 12.886 -10.870 -8.620 1.00 97.19 155 LEU A CA 1
ATOM 1182 C C . LEU A 1 155 ? 13.952 -11.265 -9.652 1.00 97.19 155 LEU A C 1
ATOM 1184 O O . LEU A 1 155 ? 14.504 -10.404 -10.341 1.00 97.19 155 LEU A O 1
ATOM 1188 N N . ASP A 1 156 ? 14.266 -12.555 -9.767 1.00 96.69 156 ASP A N 1
ATOM 1189 C CA . ASP A 1 156 ? 15.175 -13.054 -10.797 1.00 96.69 156 ASP A CA 1
ATOM 1190 C C . ASP A 1 156 ? 14.597 -12.882 -12.205 1.00 96.69 156 ASP A C 1
ATOM 1192 O O . ASP A 1 156 ? 15.338 -12.483 -13.110 1.00 96.69 156 ASP A O 1
ATOM 1196 N N . GLN A 1 157 ? 13.295 -13.137 -12.361 1.00 96.56 157 GLN A N 1
ATOM 1197 C CA . GLN A 1 157 ? 12.561 -12.898 -13.601 1.00 96.56 157 GLN A CA 1
ATOM 1198 C C . GLN A 1 157 ? 12.507 -11.400 -13.923 1.00 96.56 157 GLN A C 1
ATOM 1200 O O . GLN A 1 157 ? 12.967 -10.988 -14.984 1.00 96.56 157 GLN A O 1
ATOM 1205 N N . LEU A 1 158 ? 12.105 -10.570 -12.957 1.00 97.06 158 LEU A N 1
ATOM 1206 C CA . LEU A 1 158 ? 12.067 -9.114 -13.086 1.00 97.06 158 LEU A CA 1
ATOM 1207 C C . LEU A 1 158 ? 13.423 -8.534 -13.509 1.00 97.06 158 LEU A C 1
ATOM 1209 O O . LEU A 1 158 ? 13.485 -7.640 -14.351 1.00 97.06 158 LEU A O 1
ATOM 1213 N N . ARG A 1 159 ? 14.530 -9.032 -12.944 1.00 97.75 159 ARG A N 1
ATOM 1214 C CA . ARG A 1 159 ? 15.875 -8.605 -13.354 1.00 97.75 159 ARG A CA 1
ATOM 1215 C C . ARG A 1 159 ? 16.129 -8.918 -14.830 1.00 97.75 159 ARG A C 1
ATOM 1217 O O . ARG A 1 159 ? 16.715 -8.082 -15.513 1.00 97.75 159 ARG A O 1
ATOM 1224 N N . ALA A 1 160 ? 15.757 -10.111 -15.294 1.00 97.38 160 ALA A N 1
ATOM 1225 C CA . ALA A 1 160 ? 15.930 -10.499 -16.692 1.00 97.38 160 ALA A CA 1
ATOM 1226 C C . ALA A 1 160 ? 15.074 -9.618 -17.615 1.00 97.38 160 ALA A C 1
ATOM 1228 O O . ALA A 1 160 ? 15.598 -9.050 -18.571 1.00 97.38 160 ALA A O 1
ATOM 1229 N N . ASP A 1 161 ? 13.809 -9.400 -17.261 1.00 97.50 161 ASP A N 1
ATOM 1230 C CA . ASP A 1 161 ? 12.889 -8.566 -18.040 1.00 97.50 161 ASP A CA 1
ATOM 1231 C C . ASP A 1 161 ? 13.357 -7.106 -18.096 1.00 97.50 161 ASP A C 1
ATOM 1233 O O . ASP A 1 161 ? 13.329 -6.474 -19.151 1.00 97.50 161 ASP A O 1
ATOM 1237 N N . ALA A 1 162 ? 13.889 -6.575 -16.991 1.00 97.12 162 ALA A N 1
ATOM 1238 C CA . ALA A 1 162 ? 14.483 -5.242 -16.941 1.00 97.12 162 ALA A CA 1
ATOM 1239 C C . ALA A 1 162 ? 15.745 -5.118 -17.818 1.00 97.12 162 ALA A C 1
ATOM 1241 O O . ALA A 1 162 ? 15.954 -4.088 -18.465 1.00 97.12 162 ALA A O 1
ATOM 1242 N N . GLN A 1 163 ? 16.586 -6.157 -17.869 1.00 97.12 163 GLN A N 1
ATOM 1243 C CA . GLN A 1 163 ? 17.753 -6.201 -18.758 1.00 97.12 163 GLN A CA 1
ATOM 1244 C C . GLN A 1 163 ? 17.330 -6.201 -20.228 1.00 97.12 163 GLN A C 1
ATOM 1246 O O . GLN A 1 163 ? 17.854 -5.409 -21.015 1.00 97.12 163 GLN A O 1
ATOM 1251 N N . ASP A 1 164 ? 16.360 -7.041 -20.578 1.00 96.12 164 ASP A N 1
ATOM 1252 C CA . ASP A 1 164 ? 15.827 -7.137 -21.934 1.00 96.12 164 ASP A CA 1
ATOM 1253 C C . ASP A 1 164 ? 15.118 -5.846 -22.357 1.00 96.12 164 ASP A C 1
ATOM 1255 O O . ASP A 1 164 ? 15.291 -5.392 -23.490 1.00 96.12 164 ASP A O 1
ATOM 1259 N N . CYS A 1 165 ? 14.371 -5.216 -21.445 1.00 95.12 165 CYS A N 1
ATOM 1260 C CA . CYS A 1 165 ? 13.726 -3.922 -21.657 1.00 95.12 165 CYS A CA 1
ATOM 1261 C C . CYS A 1 165 ? 14.755 -2.853 -22.058 1.00 95.12 165 CYS A C 1
ATOM 1263 O O . CYS A 1 165 ? 14.618 -2.229 -23.112 1.00 95.12 165 CYS A O 1
ATOM 1265 N N . LEU A 1 166 ? 15.839 -2.699 -21.287 1.00 96.25 166 LEU A N 1
ATOM 1266 C CA . LEU A 1 166 ? 16.880 -1.708 -21.578 1.00 96.25 166 LEU A CA 1
ATOM 1267 C C . LEU A 1 166 ? 17.719 -2.051 -22.812 1.00 96.25 166 LEU A C 1
ATOM 1269 O O . LEU A 1 166 ? 18.157 -1.141 -23.514 1.00 96.25 166 LEU A O 1
ATOM 1273 N N . ALA A 1 167 ? 17.928 -3.336 -23.110 1.00 95.00 167 ALA A N 1
ATOM 1274 C CA . ALA A 1 167 ? 18.645 -3.768 -24.310 1.00 95.00 167 ALA A CA 1
ATOM 1275 C C . ALA A 1 167 ? 17.892 -3.435 -25.610 1.00 95.00 167 ALA A C 1
ATOM 1277 O O . ALA A 1 167 ? 18.513 -3.305 -26.666 1.00 95.00 167 ALA A O 1
ATOM 1278 N N . ARG A 1 168 ? 16.561 -3.286 -25.543 1.00 92.50 168 ARG A N 1
ATOM 1279 C CA . ARG A 1 168 ? 15.719 -2.855 -26.671 1.00 92.50 168 ARG A CA 1
ATOM 1280 C C . ARG A 1 168 ? 15.745 -1.340 -26.890 1.00 92.50 168 ARG A C 1
ATOM 1282 O O . ARG A 1 168 ? 15.311 -0.882 -27.945 1.00 92.50 168 ARG A O 1
ATOM 1289 N N . CYS A 1 169 ? 16.248 -0.559 -25.935 1.00 91.25 169 CYS A N 1
ATOM 1290 C CA . CYS A 1 169 ? 16.416 0.879 -26.099 1.00 91.25 169 CYS A CA 1
ATOM 1291 C C . CYS A 1 169 ? 17.669 1.182 -26.933 1.00 91.25 169 CYS A C 1
ATOM 1293 O O . CYS A 1 169 ? 18.756 0.703 -26.620 1.00 91.25 169 CYS A O 1
ATOM 1295 N N . GLU A 1 170 ? 17.558 2.057 -27.938 1.00 88.50 170 GLU A N 1
ATOM 1296 C CA . GLU A 1 170 ? 18.735 2.558 -28.672 1.00 88.50 170 GLU A CA 1
ATOM 1297 C C . GLU A 1 170 ? 19.718 3.285 -27.740 1.00 88.50 170 GLU A C 1
ATOM 1299 O O . GLU A 1 170 ? 20.935 3.174 -27.885 1.00 88.50 170 GLU A O 1
ATOM 1304 N N . GLN A 1 171 ? 19.178 4.005 -26.754 1.00 91.50 171 GLN A N 1
ATOM 1305 C CA . GLN A 1 171 ? 19.936 4.639 -25.686 1.00 91.50 171 GLN A CA 1
ATOM 1306 C C . GLN A 1 171 ? 19.159 4.529 -24.372 1.00 91.50 171 GLN A C 1
ATOM 1308 O O . GLN A 1 171 ? 18.181 5.242 -24.151 1.00 91.50 171 GLN A O 1
ATOM 1313 N N . ALA A 1 172 ? 19.600 3.628 -23.497 1.00 91.44 172 ALA A N 1
ATOM 1314 C CA . ALA A 1 172 ? 19.001 3.448 -22.181 1.00 91.44 172 ALA A CA 1
ATOM 1315 C C . ALA A 1 172 ? 19.177 4.713 -21.306 1.00 91.44 172 ALA A C 1
ATOM 1317 O O . ALA A 1 172 ? 20.298 5.233 -21.210 1.00 91.44 172 ALA A O 1
ATOM 1318 N N . PRO A 1 173 ? 18.114 5.205 -20.639 1.00 94.12 173 PRO A N 1
ATOM 1319 C CA . PRO A 1 173 ? 18.220 6.312 -19.694 1.00 94.12 173 PRO A CA 1
ATOM 1320 C C . PRO A 1 173 ? 19.170 5.980 -18.538 1.00 94.12 173 PRO A C 1
ATOM 1322 O O . PRO A 1 173 ? 19.158 4.867 -18.008 1.00 94.12 173 PRO A O 1
ATOM 1325 N N . ALA A 1 174 ? 19.974 6.957 -18.109 1.00 94.94 174 ALA A N 1
ATOM 1326 C CA . ALA A 1 174 ? 20.940 6.760 -17.026 1.00 94.94 174 ALA A CA 1
ATOM 1327 C C 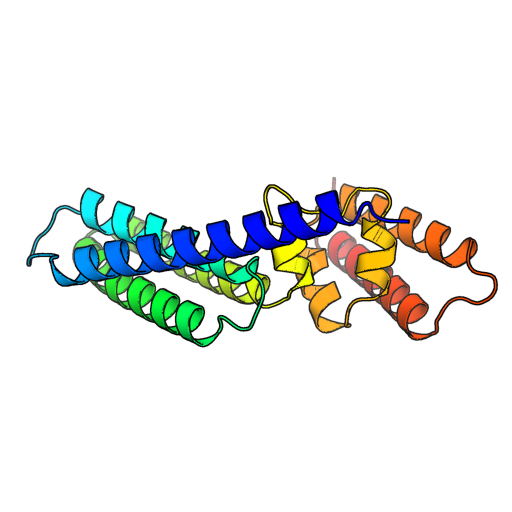. ALA A 1 174 ? 20.264 6.338 -15.710 1.00 94.94 174 ALA A C 1
ATOM 1329 O O . ALA A 1 174 ? 20.759 5.442 -15.028 1.00 94.94 174 ALA A O 1
ATOM 1330 N N . ASP A 1 175 ? 19.113 6.930 -15.387 1.00 96.06 175 ASP A N 1
ATOM 1331 C CA . ASP A 1 175 ? 18.367 6.609 -14.168 1.00 96.06 175 ASP A CA 1
ATOM 1332 C C . ASP A 1 175 ? 17.803 5.185 -14.205 1.00 96.06 175 ASP A C 1
ATOM 1334 O O . ASP A 1 175 ? 17.869 4.476 -13.202 1.00 96.06 175 ASP A O 1
ATOM 1338 N N . ALA A 1 176 ? 17.357 4.718 -15.375 1.00 96.94 176 ALA A N 1
ATOM 1339 C CA . ALA A 1 176 ? 16.875 3.353 -15.558 1.00 96.94 176 ALA A CA 1
ATOM 1340 C C . ALA A 1 176 ? 18.013 2.323 -15.427 1.00 96.94 176 ALA A C 1
ATOM 1342 O O . ALA A 1 176 ? 17.848 1.281 -14.796 1.00 96.94 176 ALA A O 1
ATOM 1343 N N . LEU A 1 177 ? 19.215 2.636 -15.928 1.00 97.50 177 LEU A N 1
ATOM 1344 C CA . LEU A 1 177 ? 20.408 1.812 -15.687 1.00 97.50 177 LEU A CA 1
ATOM 1345 C C . LEU A 1 177 ? 20.763 1.745 -14.191 1.00 97.50 177 LEU A C 1
ATOM 1347 O O . LEU A 1 177 ? 21.137 0.683 -13.693 1.00 97.50 177 LEU A O 1
ATOM 1351 N N . GLN A 1 178 ? 20.613 2.853 -13.455 1.00 98.12 178 GLN A N 1
ATOM 1352 C CA . GLN A 1 178 ? 20.788 2.858 -11.999 1.00 98.12 178 GLN A CA 1
ATOM 1353 C C . GLN A 1 178 ? 19.712 2.029 -11.286 1.00 98.12 178 GLN A C 1
ATOM 1355 O O . GLN A 1 178 ? 20.041 1.303 -10.348 1.00 98.12 178 GLN A O 1
ATOM 1360 N N . ARG A 1 179 ? 18.448 2.098 -11.728 1.00 98.38 179 ARG A N 1
ATOM 1361 C CA . ARG A 1 179 ? 17.366 1.258 -11.196 1.00 98.38 179 ARG A CA 1
ATOM 1362 C C . ARG A 1 179 ? 17.646 -0.224 -11.432 1.00 98.38 179 ARG A C 1
ATOM 1364 O O . ARG A 1 179 ? 17.557 -1.003 -10.488 1.00 98.38 179 ARG A O 1
ATOM 1371 N N . LEU A 1 180 ? 18.097 -0.614 -12.626 1.00 98.31 180 LEU A N 1
ATOM 1372 C CA . LEU A 1 180 ? 18.518 -1.993 -12.889 1.00 98.31 180 LEU A CA 1
ATOM 1373 C C . LEU A 1 180 ? 19.640 -2.432 -11.934 1.00 98.31 180 LEU A C 1
ATOM 1375 O O . LEU A 1 180 ? 19.577 -3.528 -11.375 1.00 98.31 180 LEU A O 1
ATOM 1379 N N . GLN A 1 181 ? 20.647 -1.584 -11.701 1.00 98.31 181 GLN A N 1
ATOM 1380 C CA . GLN A 1 181 ? 21.714 -1.905 -10.750 1.00 98.31 181 GLN A CA 1
ATOM 1381 C C . GLN A 1 181 ? 21.172 -2.098 -9.324 1.00 98.31 181 GLN A C 1
ATOM 1383 O O . GLN A 1 181 ? 21.583 -3.031 -8.639 1.00 98.31 181 GLN A O 1
ATOM 1388 N N . GLN A 1 182 ? 20.204 -1.284 -8.896 1.00 98.25 182 GLN A N 1
ATOM 1389 C CA . GLN A 1 182 ? 19.536 -1.459 -7.604 1.00 98.25 182 GLN A CA 1
ATOM 1390 C C . GLN A 1 182 ? 18.810 -2.811 -7.505 1.00 98.25 182 GLN A C 1
ATOM 1392 O O . GLN A 1 182 ? 18.922 -3.475 -6.474 1.00 98.25 182 GLN A O 1
ATOM 1397 N N . VAL A 1 183 ? 18.116 -3.253 -8.562 1.00 98.12 183 VAL A N 1
ATOM 1398 C CA . VAL A 1 183 ? 17.487 -4.589 -8.607 1.00 98.12 183 VAL A CA 1
ATOM 1399 C C . VAL A 1 183 ? 18.544 -5.687 -8.454 1.00 98.12 183 VAL A C 1
ATOM 1401 O O . VAL A 1 183 ? 18.383 -6.604 -7.647 1.00 98.12 183 VAL A O 1
ATOM 1404 N N . VAL A 1 184 ? 19.660 -5.582 -9.184 1.00 98.12 184 VAL A N 1
ATOM 1405 C CA . VAL A 1 184 ? 20.780 -6.537 -9.105 1.00 98.12 184 VAL A CA 1
ATOM 1406 C C . VAL A 1 184 ? 21.336 -6.627 -7.682 1.00 98.12 184 VAL A C 1
ATOM 1408 O O . VAL A 1 184 ? 21.519 -7.732 -7.159 1.00 98.12 184 VAL A O 1
ATOM 1411 N N . ASP A 1 185 ? 21.577 -5.482 -7.044 1.00 97.88 185 ASP A N 1
ATOM 1412 C CA . ASP A 1 185 ? 22.131 -5.411 -5.693 1.00 97.88 185 ASP A CA 1
ATOM 1413 C C . ASP A 1 185 ? 21.160 -5.983 -4.651 1.00 97.88 185 ASP A C 1
ATOM 1415 O O . ASP A 1 185 ? 21.578 -6.717 -3.749 1.00 97.88 185 ASP A O 1
ATOM 1419 N N . TYR A 1 186 ? 19.861 -5.709 -4.800 1.00 97.06 186 TYR A N 1
ATOM 1420 C CA . TYR A 1 186 ? 18.818 -6.234 -3.921 1.00 97.06 186 TYR A CA 1
ATOM 1421 C C . TYR A 1 186 ? 18.721 -7.765 -3.997 1.00 97.06 186 TYR A C 1
ATOM 1423 O O . TYR A 1 186 ? 18.760 -8.443 -2.967 1.00 97.06 186 TYR A O 1
ATOM 1431 N N . VAL A 1 187 ? 18.713 -8.335 -5.207 1.00 96.62 187 VAL A N 1
ATOM 1432 C CA . VAL A 1 187 ? 18.719 -9.796 -5.406 1.00 96.62 187 VAL A CA 1
ATOM 1433 C C . VAL A 1 187 ? 19.974 -10.433 -4.806 1.00 96.62 187 VAL A C 1
ATOM 1435 O O . VAL A 1 187 ? 19.903 -11.465 -4.132 1.00 96.62 187 VAL A O 1
ATOM 1438 N N . ALA A 1 188 ? 21.141 -9.816 -5.009 1.00 95.75 188 ALA A N 1
ATOM 1439 C CA . ALA A 1 188 ? 22.389 -10.302 -4.430 1.00 95.75 188 ALA A CA 1
ATOM 1440 C C . ALA A 1 188 ? 22.366 -10.269 -2.892 1.00 95.75 188 ALA A C 1
ATOM 1442 O O . ALA A 1 188 ? 22.891 -11.184 -2.252 1.00 95.75 188 ALA A O 1
ATOM 1443 N N . LEU A 1 189 ? 21.754 -9.244 -2.292 1.00 94.56 189 LEU A N 1
ATOM 1444 C CA . LEU A 1 189 ? 21.572 -9.142 -0.846 1.00 94.56 189 LEU A CA 1
ATOM 1445 C C . LEU A 1 189 ? 20.669 -10.259 -0.310 1.00 94.56 189 LEU A C 1
ATOM 1447 O O . LEU A 1 189 ? 21.045 -10.910 0.667 1.00 94.56 189 LEU A O 1
ATOM 1451 N N . LEU A 1 190 ? 19.519 -10.508 -0.943 1.00 93.44 190 LEU A N 1
ATOM 1452 C CA . LEU A 1 190 ? 18.592 -11.559 -0.515 1.00 93.44 190 LEU A CA 1
ATOM 1453 C C . LEU A 1 190 ? 19.230 -12.947 -0.584 1.00 93.44 190 LEU A C 1
ATOM 1455 O O . LEU A 1 190 ? 19.175 -13.691 0.391 1.00 93.44 190 LEU A O 1
ATOM 1459 N N . ARG A 1 191 ? 19.956 -13.262 -1.661 1.00 92.69 191 ARG A N 1
ATOM 1460 C CA . ARG A 1 191 ? 20.687 -14.538 -1.785 1.00 92.69 191 ARG A CA 1
ATOM 1461 C C . ARG A 1 191 ? 21.751 -14.744 -0.707 1.00 92.69 191 ARG A C 1
ATOM 1463 O O . ARG A 1 191 ? 22.028 -15.871 -0.320 1.00 92.69 191 ARG A O 1
ATOM 1470 N N . ARG A 1 192 ? 22.366 -13.667 -0.207 1.00 92.19 192 ARG A N 1
ATOM 1471 C CA . ARG A 1 192 ? 23.315 -13.752 0.918 1.00 92.19 192 ARG A CA 1
ATOM 1472 C C . ARG A 1 192 ? 22.613 -13.985 2.256 1.00 92.19 192 ARG A C 1
ATOM 1474 O O . ARG A 1 192 ? 23.227 -14.548 3.157 1.00 92.19 192 ARG A O 1
ATOM 1481 N N . ARG A 1 193 ? 21.370 -13.516 2.397 1.00 87.31 193 ARG A N 1
ATOM 1482 C CA . ARG A 1 193 ? 20.540 -13.678 3.602 1.00 87.31 193 ARG A CA 1
ATOM 1483 C C . ARG A 1 193 ? 19.817 -15.022 3.649 1.00 87.31 193 ARG A C 1
ATOM 1485 O O . ARG A 1 193 ? 19.588 -15.516 4.747 1.00 87.31 193 ARG A O 1
ATOM 1492 N N . SER A 1 194 ? 19.553 -15.618 2.490 1.00 74.06 194 SER A N 1
ATOM 1493 C CA . SER A 1 194 ? 19.010 -16.970 2.333 1.00 74.06 194 SER A CA 1
ATOM 1494 C C . SER A 1 194 ? 20.080 -17.922 1.779 1.00 74.06 194 SER A C 1
ATOM 1496 O O . SER A 1 194 ? 20.010 -18.311 0.611 1.00 74.06 194 SER A O 1
ATOM 1498 N N . PRO A 1 195 ? 21.125 -18.281 2.555 1.00 54.41 195 PRO A N 1
ATOM 1499 C CA . PRO A 1 195 ? 22.014 -19.352 2.146 1.00 54.41 195 PRO A CA 1
ATOM 1500 C C . PRO A 1 195 ? 21.238 -20.664 2.314 1.00 54.41 195 PRO A C 1
ATOM 1502 O O . PRO A 1 195 ? 20.934 -21.014 3.447 1.00 54.41 195 PRO A O 1
ATOM 1505 N N . LEU A 1 196 ? 20.977 -21.379 1.218 1.00 46.84 196 LEU A N 1
ATOM 1506 C CA . LEU A 1 196 ? 20.266 -22.672 1.120 1.00 46.84 196 LEU A CA 1
ATOM 1507 C C . LEU A 1 196 ? 18.757 -22.566 0.849 1.00 46.84 196 LEU A C 1
ATOM 1509 O O . LEU A 1 196 ? 17.970 -22.338 1.763 1.00 46.84 196 LEU A O 1
ATOM 1513 N N . ASP A 1 197 ? 18.399 -22.829 -0.409 1.00 43.53 197 ASP A N 1
ATOM 1514 C CA . ASP A 1 197 ? 17.666 -24.059 -0.743 1.00 43.53 197 ASP A CA 1
ATOM 1515 C C . ASP A 1 197 ? 18.655 -25.049 -1.384 1.00 43.53 197 ASP A C 1
ATOM 1517 O O . ASP A 1 197 ? 19.518 -24.582 -2.172 1.00 43.53 197 ASP A O 1
#

Sequence (197 aa):
MLDETALLETQRQDHEELLAFLDELRATVQQAMALRPNEGSEVVLALKENLDRLYEQSAGLADDHGGNQSAIADLVEVIMRNVERGAAGDAHAVAELAQEREARAVHFQLLRFPLVADLLHPHSLIDADDLAPSLLSASAEELAAALQLFDLAQLDQLRADAQDCLARCEQAPADALQRLQQVVDYVALLRRRSPLD

pLDDT: mean 91.97, std 7.95, range [43.53, 98.38]

Foldseek 3Di:
DPDPVVVVVVVVVLVVLVVVLVVLLVVLVVLLVPDDVPDDPVSLVVSLVSLLVSLLSQLQHPDDPVVVNVVSLVSSVVSLVVVLVVCVVPPVVNVVSVVVNVVSVLVSVLSNQSVSSLVPDPPRPCDPLNVLVVLLPDDPVNNVSNLVVDDLVRLVVSLVSNVVVQVPDPHRDPSSVVSSVSSVVVSVVVCVVDPDD

Radius of gyration: 20.88 Å; chains: 1; bounding box: 45×38×62 Å

Secondary structure (DSSP, 8-state):
---HHHHHHHHHHHHHHHHHHHHHHHHHHHHHHTPPTT--HHHHHHHHHHHHHHHHHHHHSSS--HHHHHHHHHHHHHHHHHHHHHTTT-HHHHHHHHHHHHHHHHHHHHHTSHHHHHHHSTT-S--HHHHHHHHHHS-HHHHHHHGGGS-HHHHHHHHHHHHHHHHTSSS--HHHHHHHHHHHHHHHHHHHHS---